Protein AF-0000000084727143 (afdb_homodimer)

Foldseek 3Di:
DCAQVVQVVQADPVKDWDWDDDPWKIKIKTFAAQWDPVQWDWADDPQKIKIKTAHDDDDDPVDDDPDDDDDGIDIGMTGHDPQWDRVPWDWDDDNRMIMIITTGHDVPPPPPPPPCPPD/DCALVVQVVPADPVKDWDWDDDPWKIKIKIFAAQWDPVQWDWADDPQKIKIKTAHDDPDDPVDDDPDDDDDGIDIGMTGHDPQWDRVPWDWDDDNRMIIIITTGHDVVPPPPPPPPVDD

Solvent-accessible surface area (backbone atoms only — not comparable to full-atom values): 13311 Å² total; per-residue (Å²): 126,92,41,53,63,59,24,55,71,63,39,58,89,86,53,43,36,33,34,28,34,42,96,56,30,37,37,40,37,36,56,41,45,34,33,45,82,88,37,46,47,77,47,65,57,96,57,28,38,38,38,42,36,33,41,59,86,81,73,62,86,74,48,40,77,76,40,85,58,57,75,57,64,48,75,44,55,36,50,52,44,88,54,45,31,65,88,62,55,44,74,48,73,51,33,4,27,37,37,38,38,33,34,44,53,72,72,75,69,59,71,74,71,72,75,72,76,74,131,127,92,42,52,61,59,25,54,69,63,40,57,89,87,52,42,38,31,33,27,36,44,96,54,30,37,38,39,38,36,55,40,45,34,33,45,82,88,37,47,48,77,48,66,56,95,55,26,39,38,37,43,37,32,40,60,87,81,74,62,86,74,47,41,77,75,39,84,58,58,76,57,64,48,75,43,58,36,50,52,46,88,53,46,30,64,89,62,55,43,76,49,72,53,33,5,27,36,37,38,39,32,33,43,53,70,71,77,68,59,70,76,71,72,74,74,70,83,124

Secondary structure (DSSP, 8-state):
---HHHHHTTS-TT--EEEEE-SSEEEEEEE-TTEEEEEEEEEEETTEEEEEEEEPP---TT-EEEEE-S-SEEEEEEEPPTTB-GGG-EEEEETTEEEEEEEBP-STT----------/---HHHHHTTS-TT--EEEEE-SSEEEEEEE-TTEEEEEEEEEEETTEEEEEEEEPP---TT-EEEEE-S-SEEEEEEEPPTTB-GGG-EEEEETTEEEEEEEBP-STT----------

Nearest PDB structures (foldseek):
  5zul-assembly1_C-2  TM=8.224E-01  e=6.110E-07  Mycobacterium marinum M
  5zul-assembly1_F-2  TM=8.126E-01  e=4.416E-07  Mycobacterium marinum M
  1shs-assembly1_A  TM=7.936E-01  e=1.618E-06  Methanocaldococcus jannaschii
  6l6m-assembly1_A  TM=7.857E-01  e=2.780E-06  Entamoeba histolytica
  7ck4-assembly1_A  TM=7.356E-01  e=2.618E-04  Synechococcus phage S-ShM2

Organism: NCBI:txid1227490

InterPro domains:
  IPR002068 Alpha crystallin/Hsp20 domain [PF00011] (20-108)
  IPR002068 Alpha crystallin/Hsp20 domain [PS01031] (6-119)
  IPR008978 HSP20-like chaperone [G3DSA:2.60.40.790] (9-111)
  IPR008978 HSP20-like chaperone [SSF49764] (16-109)
  IPR031107 Small heat shock protein [PTHR11527] (18-106)

pLDDT: mean 83.24, std 17.39, range [30.59, 97.56]

Structure (mmCIF, N/CA/C/O backbone):
data_AF-0000000084727143-model_v1
#
loop_
_entity.id
_entity.type
_entity.pdbx_description
1 polymer 'Heat shock protein Hsp20'
#
loop_
_atom_site.group_PDB
_atom_site.id
_atom_site.type_symbol
_atom_site.label_atom_id
_atom_site.label_alt_id
_atom_site.label_comp_id
_atom_site.label_asym_id
_atom_site.label_entity_id
_atom_site.label_seq_id
_atom_site.pdbx_PDB_ins_code
_atom_site.Cartn_x
_atom_site.Cartn_y
_atom_site.Cartn_z
_atom_site.occupancy
_atom_site.B_iso_or_equiv
_atom_site.auth_seq_id
_atom_site.auth_comp_id
_atom_site.auth_asym_id
_atom_site.auth_atom_id
_atom_site.pdbx_PDB_model_num
ATOM 1 N N . MET A 1 1 ? -6.637 -19.031 -25.859 1 36.38 1 MET A N 1
ATOM 2 C CA . MET A 1 1 ? -6.543 -19.469 -24.469 1 36.38 1 MET A CA 1
ATOM 3 C C . MET A 1 1 ? -6.781 -18.297 -23.531 1 36.38 1 MET A C 1
ATOM 5 O O . MET A 1 1 ? -6.133 -17.266 -23.641 1 36.38 1 MET A O 1
ATOM 9 N N . ALA A 1 2 ? -7.871 -18.016 -23.062 1 48.94 2 ALA A N 1
ATOM 10 C CA . ALA A 1 2 ? -8.492 -16.922 -22.312 1 48.94 2 ALA A CA 1
ATOM 11 C C . ALA A 1 2 ? -7.684 -16.594 -21.062 1 48.94 2 ALA A C 1
ATOM 13 O O . ALA A 1 2 ? -7.574 -17.422 -20.156 1 48.94 2 ALA A O 1
ATOM 14 N N . GLY A 1 3 ? -6.285 -16.125 -21.188 1 54.12 3 GLY A N 1
ATOM 15 C CA . GLY A 1 3 ? -5.031 -16.016 -20.469 1 54.12 3 GLY A CA 1
ATOM 16 C C . GLY A 1 3 ? -5.141 -15.195 -19.203 1 54.12 3 GLY A C 1
ATOM 17 O O . GLY A 1 3 ? -6.246 -14.852 -18.766 1 54.12 3 GLY A O 1
ATOM 18 N N . ILE A 1 4 ? -4.105 -15.32 -18.406 1 60.12 4 ILE A N 1
ATOM 19 C CA . ILE A 1 4 ? -3.912 -14.602 -17.156 1 60.12 4 ILE A CA 1
ATOM 20 C C . ILE A 1 4 ? -4.352 -13.148 -17.328 1 60.12 4 ILE A C 1
ATOM 22 O O . ILE A 1 4 ? -4.898 -12.555 -16.391 1 60.12 4 ILE A O 1
ATOM 26 N N . ARG A 1 5 ? -4.387 -12.766 -18.484 1 63.25 5 ARG A N 1
ATOM 27 C CA . ARG A 1 5 ? -4.777 -11.383 -18.766 1 63.25 5 ARG A CA 1
ATOM 28 C C . ARG A 1 5 ? -6.273 -11.188 -18.531 1 63.25 5 ARG A C 1
ATOM 30 O O . ARG A 1 5 ? -6.695 -10.133 -18.047 1 63.25 5 ARG A O 1
ATOM 37 N N . ASP A 1 6 ? -7.062 -12.195 -19.047 1 64.62 6 ASP A N 1
ATOM 38 C CA . ASP A 1 6 ? -8.508 -12.086 -18.859 1 64.62 6 ASP A CA 1
ATOM 39 C C . ASP A 1 6 ? -8.867 -12.016 -17.375 1 64.62 6 ASP A C 1
ATOM 41 O O . ASP A 1 6 ? -9.781 -11.289 -16.984 1 64.62 6 ASP A O 1
ATOM 45 N N . ALA A 1 7 ? -8.141 -12.797 -16.641 1 63.47 7 ALA A N 1
ATOM 46 C CA . ALA A 1 7 ? -8.336 -12.812 -15.195 1 63.47 7 ALA A CA 1
ATOM 47 C C . ALA A 1 7 ? -8.023 -11.445 -14.586 1 63.47 7 ALA A C 1
ATOM 49 O O . ALA A 1 7 ? -8.719 -10.992 -13.672 1 63.47 7 ALA A O 1
ATOM 50 N N . LEU A 1 8 ? -7.043 -10.789 -15.148 1 64.25 8 LEU A N 1
ATOM 51 C CA . LEU A 1 8 ? -6.609 -9.5 -14.617 1 64.25 8 LEU A CA 1
ATOM 52 C C . LEU A 1 8 ? -7.664 -8.422 -14.867 1 64.25 8 LEU A C 1
ATOM 54 O O . LEU A 1 8 ? -7.801 -7.492 -14.07 1 64.25 8 LEU A O 1
ATOM 58 N N . ARG A 1 9 ? -8.492 -8.695 -15.883 1 64.19 9 ARG A N 1
ATOM 59 C CA . ARG A 1 9 ? -9.547 -7.734 -16.203 1 64.19 9 ARG A CA 1
ATOM 60 C C . ARG A 1 9 ? -10.633 -7.742 -15.133 1 64.19 9 ARG A C 1
ATOM 62 O O . ARG A 1 9 ? -11.398 -6.785 -15.016 1 64.19 9 ARG A O 1
ATOM 69 N N . GLU A 1 10 ? -10.492 -8.844 -14.367 1 65.88 10 GLU A N 1
ATOM 70 C CA . GLU A 1 10 ? -11.531 -8.992 -13.352 1 65.88 10 GLU A CA 1
ATOM 71 C C . GLU A 1 10 ? -11.125 -8.32 -12.047 1 65.88 10 GLU A C 1
ATOM 73 O O . GLU A 1 10 ? -11.93 -8.195 -11.117 1 65.88 10 GLU A O 1
ATOM 78 N N . LEU A 1 11 ? -9.844 -7.836 -12.117 1 70.38 11 LEU A N 1
ATOM 79 C CA . LEU A 1 11 ? -9.398 -7.199 -10.883 1 70.38 11 LEU A CA 1
ATOM 80 C C . LEU A 1 11 ? -10.047 -5.828 -10.711 1 70.38 11 LEU A C 1
ATOM 82 O O . LEU A 1 11 ? -10.32 -5.141 -11.703 1 70.38 11 LEU A O 1
ATOM 86 N N . PRO A 1 12 ? -10.336 -5.602 -9.453 1 68.94 12 PRO A N 1
ATOM 87 C CA . PRO A 1 12 ? -10.875 -4.258 -9.227 1 68.94 12 PRO A CA 1
ATOM 88 C C . PRO A 1 12 ? -9.969 -3.158 -9.781 1 68.94 12 PRO A C 1
ATOM 90 O O . PRO A 1 12 ? -8.742 -3.275 -9.727 1 68.94 12 PRO A O 1
ATOM 93 N N . SER A 1 13 ? -10.586 -2.16 -10.289 1 71.06 13 SER A N 1
ATOM 94 C CA . SER A 1 13 ? -9.867 -1.084 -10.961 1 71.06 13 SER A CA 1
ATOM 95 C C . SER A 1 13 ? -9.031 -0.271 -9.977 1 71.06 13 SER A C 1
ATOM 97 O O . SER A 1 13 ? -8.141 0.471 -10.383 1 71.06 13 SER A O 1
ATOM 99 N N . ASP A 1 14 ? -9.281 -0.505 -8.773 1 78.38 14 ASP A N 1
ATOM 100 C CA . ASP A 1 14 ? -8.594 0.34 -7.801 1 78.38 14 ASP A CA 1
ATOM 101 C C . ASP A 1 14 ? -7.461 -0.421 -7.113 1 78.38 14 ASP A C 1
ATOM 103 O O . ASP A 1 14 ? -6.922 0.036 -6.105 1 78.38 14 ASP A O 1
ATOM 107 N N . VAL A 1 15 ? -7.219 -1.627 -7.645 1 84.75 15 VAL A N 1
ATOM 108 C CA . VAL A 1 15 ? -6.082 -2.389 -7.141 1 84.75 15 VAL A CA 1
ATOM 109 C C . VAL A 1 15 ? -4.988 -2.453 -8.211 1 84.75 15 VAL A C 1
ATOM 111 O O . VAL A 1 15 ? -5.223 -2.947 -9.312 1 84.75 15 VAL A O 1
ATOM 114 N N . PHE A 1 16 ? -3.895 -1.915 -7.816 1 90 16 PHE A N 1
ATOM 115 C CA . PHE A 1 16 ? -2.783 -1.922 -8.758 1 90 16 PHE A CA 1
ATOM 116 C C . PHE A 1 16 ? -2.025 -3.242 -8.695 1 90 16 PHE A C 1
ATOM 118 O O . PHE A 1 16 ? -1.813 -3.789 -7.609 1 90 16 PHE A O 1
ATOM 125 N N . TYR A 1 17 ? -1.668 -3.707 -9.898 1 91.62 17 TYR A N 1
ATOM 126 C CA . TYR A 1 17 ? -0.957 -4.98 -9.922 1 91.62 17 TYR A CA 1
ATOM 127 C C . TYR A 1 17 ? -0.014 -5.059 -11.117 1 91.62 17 TYR A C 1
ATOM 129 O O . TYR A 1 17 ? -0.173 -4.32 -12.086 1 91.62 17 TYR A O 1
ATOM 137 N N . ASP A 1 18 ? 1.014 -5.871 -10.953 1 91.81 18 ASP A N 1
ATOM 138 C CA . ASP A 1 18 ? 1.867 -6.336 -12.039 1 91.81 18 ASP A CA 1
ATOM 139 C C . ASP A 1 18 ? 1.787 -7.852 -12.188 1 91.81 18 ASP A C 1
ATOM 141 O O . ASP A 1 18 ? 1.601 -8.57 -11.203 1 91.81 18 ASP A O 1
ATOM 145 N N . LEU A 1 19 ? 1.837 -8.273 -13.398 1 91.81 19 LEU A N 1
ATOM 146 C CA . LEU A 1 19 ? 2.035 -9.688 -13.703 1 91.81 19 LEU A CA 1
ATOM 147 C C . LEU A 1 19 ? 3.324 -9.906 -14.484 1 91.81 19 LEU A C 1
ATOM 149 O O . LEU A 1 19 ? 3.547 -9.258 -15.508 1 91.81 19 LEU A O 1
ATOM 153 N N . LEU A 1 20 ? 4.156 -10.719 -13.914 1 93.12 20 LEU A N 1
ATOM 154 C CA . LEU A 1 20 ? 5.387 -11.117 -14.594 1 93.12 20 LEU A CA 1
ATOM 155 C C . LEU A 1 20 ? 5.43 -12.625 -14.805 1 93.12 20 LEU A C 1
ATOM 157 O O . LEU A 1 20 ? 4.645 -13.367 -14.211 1 93.12 20 LEU A O 1
ATOM 161 N N . ALA A 1 21 ? 6.355 -13.008 -15.695 1 92.31 21 ALA A N 1
ATOM 162 C CA . ALA A 1 21 ? 6.512 -14.438 -15.93 1 92.31 21 ALA A CA 1
ATOM 163 C C . ALA A 1 21 ? 7.926 -14.766 -16.406 1 92.31 21 ALA A C 1
ATOM 165 O O . ALA A 1 21 ? 8.586 -13.93 -17.031 1 92.31 21 ALA A O 1
ATOM 166 N N . ASP A 1 22 ? 8.375 -15.875 -15.961 1 92.38 22 ASP A N 1
ATOM 167 C CA . ASP A 1 22 ? 9.531 -16.5 -16.609 1 92.38 22 ASP A CA 1
ATOM 168 C C . ASP A 1 22 ? 9.188 -17.922 -17.078 1 92.38 22 ASP A C 1
ATOM 170 O O . ASP A 1 22 ? 8.016 -18.25 -17.25 1 92.38 22 ASP A O 1
ATOM 174 N N . GLU A 1 23 ? 10.125 -18.703 -17.375 1 91.31 23 GLU A N 1
ATOM 175 C CA . GLU A 1 23 ? 9.867 -20.031 -17.938 1 91.31 23 GLU A CA 1
ATOM 176 C C . GLU A 1 23 ? 9.234 -20.953 -16.891 1 91.31 23 GLU A C 1
ATOM 178 O O . GLU A 1 23 ? 8.461 -21.844 -17.25 1 91.31 23 GLU A O 1
ATOM 183 N N . ASP A 1 24 ? 9.414 -20.625 -15.641 1 93.88 24 ASP A N 1
ATOM 184 C CA . ASP A 1 24 ? 9.102 -21.609 -14.617 1 93.88 24 ASP A CA 1
ATOM 185 C C . ASP A 1 24 ? 7.918 -21.156 -13.766 1 93.88 24 ASP A C 1
ATOM 187 O O . ASP A 1 24 ? 7.309 -21.969 -13.07 1 93.88 24 ASP A O 1
ATOM 191 N N . ALA A 1 25 ? 7.672 -19.828 -13.836 1 94.56 25 ALA A N 1
ATOM 192 C CA . ALA A 1 25 ? 6.668 -19.375 -12.875 1 94.56 25 ALA A CA 1
ATOM 193 C C . ALA A 1 25 ? 6.055 -18.047 -13.32 1 94.56 25 ALA A C 1
ATOM 195 O O . ALA A 1 25 ? 6.613 -17.344 -14.172 1 94.56 25 ALA A O 1
ATOM 196 N N . TYR A 1 26 ? 4.848 -17.766 -12.828 1 92.75 26 TYR A N 1
ATOM 197 C CA . TYR A 1 26 ? 4.262 -16.438 -12.828 1 92.75 26 TYR A CA 1
ATOM 198 C C . TYR A 1 26 ? 4.535 -15.711 -11.508 1 92.75 26 TYR A C 1
ATOM 200 O O . TYR A 1 26 ? 4.664 -16.359 -10.461 1 92.75 26 TYR A O 1
ATOM 208 N N . LEU A 1 27 ? 4.633 -14.477 -11.578 1 94.69 27 LEU A N 1
ATOM 209 C CA . LEU A 1 27 ? 4.742 -13.617 -10.406 1 94.69 27 LEU A CA 1
ATOM 210 C C . LEU A 1 27 ? 3.693 -12.508 -10.445 1 94.69 27 LEU A C 1
ATOM 212 O O . LEU A 1 27 ? 3.758 -11.617 -11.289 1 94.69 27 LEU A O 1
ATOM 216 N N . LEU A 1 28 ? 2.736 -12.68 -9.609 1 93.31 28 LEU A N 1
ATOM 217 C CA . LEU A 1 28 ? 1.731 -11.633 -9.422 1 93.31 28 LEU A CA 1
ATOM 218 C C . LEU A 1 28 ? 2.111 -10.711 -8.273 1 93.31 28 LEU A C 1
ATOM 220 O O . LEU A 1 28 ? 2.367 -11.172 -7.16 1 93.31 28 LEU A O 1
ATOM 224 N N . VAL A 1 29 ? 2.248 -9.453 -8.547 1 94.5 29 VAL A N 1
ATOM 225 C CA . VAL A 1 29 ? 2.582 -8.445 -7.555 1 94.5 29 VAL A CA 1
ATOM 226 C C . VAL A 1 29 ? 1.399 -7.496 -7.363 1 94.5 29 VAL A C 1
ATOM 228 O O . VAL A 1 29 ? 0.936 -6.871 -8.32 1 94.5 29 VAL A O 1
ATOM 231 N N . VAL A 1 30 ? 0.873 -7.383 -6.176 1 94.19 30 VAL A N 1
ATOM 232 C CA . VAL A 1 30 ? -0.347 -6.625 -5.918 1 94.19 30 VAL A CA 1
ATOM 233 C C . VAL A 1 30 ? -0.096 -5.605 -4.809 1 94.19 30 VAL A C 1
ATOM 235 O O . VAL A 1 30 ? 0.502 -5.93 -3.781 1 94.19 30 VAL A O 1
ATOM 238 N N . ASP A 1 31 ? -0.551 -4.441 -4.992 1 94.62 31 ASP A N 1
ATOM 239 C CA . ASP A 1 31 ? -0.472 -3.408 -3.967 1 94.62 31 ASP A CA 1
ATOM 240 C C . ASP A 1 31 ? -1.588 -3.568 -2.938 1 94.62 31 ASP A C 1
ATOM 242 O O . ASP A 1 31 ? -2.77 -3.473 -3.275 1 94.62 31 ASP A O 1
ATOM 246 N N . LEU A 1 32 ? -1.2 -3.834 -1.685 1 95.44 32 LEU A N 1
ATOM 247 C CA . LEU A 1 32 ? -2.125 -3.947 -0.562 1 95.44 32 LEU A CA 1
ATOM 248 C C . LEU A 1 32 ? -1.609 -3.174 0.647 1 95.44 32 LEU A C 1
ATOM 250 O O . LEU A 1 32 ? -1.312 -3.768 1.687 1 95.44 32 LEU A O 1
ATOM 254 N N . PRO A 1 33 ? -1.586 -1.865 0.599 1 95.62 33 PRO A N 1
ATOM 255 C CA . PRO A 1 33 ? -1.043 -1.061 1.696 1 95.62 33 PRO A CA 1
ATOM 256 C C . PRO A 1 33 ? -1.759 -1.311 3.021 1 95.62 33 PRO A C 1
ATOM 258 O O . PRO A 1 33 ? -2.99 -1.383 3.059 1 95.62 33 PRO A O 1
ATOM 261 N N . GLY A 1 34 ? -0.936 -1.357 4.105 1 95.75 34 GLY A N 1
ATOM 262 C CA . GLY A 1 34 ? -1.475 -1.5 5.445 1 95.75 34 GLY A CA 1
ATOM 263 C C . GLY A 1 34 ? -1.791 -2.938 5.812 1 95.75 34 GLY A C 1
ATOM 264 O O . GLY A 1 34 ? -2.211 -3.219 6.938 1 95.75 34 GLY A O 1
ATOM 265 N N . VAL A 1 35 ? -1.633 -3.828 4.844 1 96.25 35 VAL A N 1
ATOM 266 C CA . VAL A 1 35 ? -1.944 -5.234 5.07 1 96.25 35 VAL A CA 1
ATOM 267 C C . VAL A 1 35 ? -0.708 -5.961 5.602 1 96.25 35 VAL A C 1
ATOM 269 O O . VAL A 1 35 ? 0.415 -5.668 5.184 1 96.25 35 VAL A O 1
ATOM 272 N N . SER A 1 36 ? -0.933 -6.805 6.523 1 93.56 36 SER A N 1
ATOM 273 C CA . SER A 1 36 ? 0.12 -7.652 7.074 1 93.56 36 SER A CA 1
ATOM 274 C C . SER A 1 36 ? -0.157 -9.125 6.805 1 93.56 36 SER A C 1
ATOM 276 O O . SER A 1 36 ? -1.21 -9.477 6.27 1 93.56 36 SER A O 1
ATOM 278 N N . ALA A 1 37 ? 0.885 -9.953 7.207 1 94.25 37 ALA A N 1
ATOM 279 C CA . ALA A 1 37 ? 0.712 -11.398 7.043 1 94.25 37 ALA A CA 1
ATOM 280 C C . ALA A 1 37 ? -0.457 -11.906 7.883 1 94.25 37 ALA A C 1
ATOM 282 O O . ALA A 1 37 ? -1.098 -12.898 7.523 1 94.25 37 ALA A O 1
ATOM 283 N N . THR A 1 38 ? -0.828 -11.195 8.961 1 94.38 38 THR A N 1
ATOM 284 C CA . THR A 1 38 ? -1.871 -11.656 9.867 1 94.38 38 THR A CA 1
ATOM 285 C C . THR A 1 38 ? -3.25 -11.25 9.359 1 94.38 38 THR A C 1
ATOM 287 O O . THR A 1 38 ? -4.266 -11.789 9.805 1 94.38 38 THR A O 1
ATOM 290 N N . THR A 1 39 ? -3.283 -10.289 8.477 1 96.19 39 THR A N 1
ATOM 291 C CA . THR A 1 39 ? -4.574 -9.812 7.992 1 96.19 39 THR A CA 1
ATOM 292 C C . THR A 1 39 ? -4.773 -10.18 6.523 1 96.19 39 THR A C 1
ATOM 294 O O . THR A 1 39 ? -5.617 -9.594 5.84 1 96.19 39 THR A O 1
ATOM 297 N N . LEU A 1 40 ? -3.891 -11.078 6.039 1 97.56 40 LEU A N 1
ATOM 298 C CA . LEU A 1 40 ? -3.932 -11.523 4.652 1 97.56 40 LEU A CA 1
ATOM 299 C C . LEU A 1 40 ? -4.281 -13.008 4.566 1 97.56 40 LEU A C 1
ATOM 301 O O . LEU A 1 40 ? -3.709 -13.82 5.293 1 97.56 40 LEU A O 1
ATOM 305 N N . ASP A 1 41 ? -5.246 -13.312 3.732 1 97.5 41 ASP A N 1
ATOM 306 C CA . ASP A 1 41 ? -5.594 -14.695 3.41 1 97.5 41 ASP A CA 1
ATOM 307 C C . ASP A 1 41 ? -5.523 -14.945 1.905 1 97.5 41 ASP A C 1
ATOM 309 O O . ASP A 1 41 ? -6.148 -14.219 1.123 1 97.5 41 ASP A O 1
ATOM 313 N N . VAL A 1 42 ? -4.691 -15.891 1.52 1 96.88 42 VAL A N 1
ATOM 314 C CA . VAL A 1 42 ? -4.562 -16.281 0.12 1 96.88 42 VAL A CA 1
ATOM 315 C C . VAL A 1 42 ? -4.828 -17.781 -0.025 1 96.88 42 VAL A C 1
ATOM 317 O O . VAL A 1 42 ? -4.168 -18.594 0.623 1 96.88 42 VAL A O 1
ATOM 320 N N . THR A 1 43 ? -5.75 -18.094 -0.886 1 96.62 43 THR A N 1
ATOM 321 C CA . THR A 1 43 ? -6.086 -19.484 -1.118 1 96.62 43 THR A CA 1
ATOM 322 C C . THR A 1 43 ? -6.23 -19.766 -2.611 1 96.62 43 THR A C 1
ATOM 324 O O . THR A 1 43 ? -6.496 -18.859 -3.396 1 96.62 43 THR A O 1
ATOM 327 N N . VAL A 1 44 ? -5.984 -20.969 -2.936 1 95.56 44 VAL A N 1
ATOM 328 C CA . VAL A 1 44 ? -6.234 -21.422 -4.297 1 95.56 44 VAL A CA 1
ATOM 329 C C . VAL A 1 44 ? -7.289 -22.531 -4.285 1 95.56 44 VAL A C 1
ATOM 331 O O . VAL A 1 44 ? -7.164 -23.516 -3.545 1 95.56 44 VAL A O 1
ATOM 334 N N . ASP A 1 45 ? -8.312 -22.297 -5.055 1 93.25 45 ASP A N 1
ATOM 335 C CA . ASP A 1 45 ? -9.383 -23.281 -5.195 1 93.25 45 ASP A CA 1
ATOM 336 C C . ASP A 1 45 ? -9.797 -23.438 -6.656 1 93.25 45 ASP A C 1
ATOM 338 O O . ASP A 1 45 ? -10.219 -22.469 -7.289 1 93.25 45 ASP A O 1
ATOM 342 N N . SER A 1 46 ? -9.742 -24.688 -7.172 1 91 46 SER A N 1
ATOM 343 C CA . SER A 1 46 ? -10.203 -25.016 -8.516 1 91 46 SER A CA 1
ATOM 344 C C . SER A 1 46 ? -9.617 -24.047 -9.547 1 91 46 SER A C 1
ATOM 346 O O . SER A 1 46 ? -10.352 -23.484 -10.359 1 91 46 SER A O 1
ATOM 348 N N . GLY A 1 47 ? -8.344 -23.812 -9.445 1 88.69 47 GLY A N 1
ATOM 349 C CA . GLY A 1 47 ? -7.645 -23 -10.438 1 88.69 47 GLY A CA 1
ATOM 350 C C . GLY A 1 47 ? -7.871 -21.516 -10.266 1 88.69 47 GLY A C 1
ATOM 351 O O . GLY A 1 47 ? -7.633 -20.734 -11.188 1 88.69 47 GLY A O 1
ATOM 352 N N . THR A 1 48 ? -8.422 -21.203 -9.148 1 92.06 48 THR A N 1
ATOM 353 C CA . THR A 1 48 ? -8.695 -19.797 -8.898 1 92.06 48 THR A CA 1
ATOM 354 C C . THR A 1 48 ? -7.973 -19.328 -7.637 1 92.06 48 THR A C 1
ATOM 356 O O . THR A 1 48 ? -8.047 -19.984 -6.594 1 92.06 48 THR A O 1
ATOM 359 N N . LEU A 1 49 ? -7.246 -18.266 -7.742 1 93.62 49 LEU A N 1
ATOM 360 C CA . LEU A 1 49 ? -6.578 -17.625 -6.613 1 93.62 49 LEU A CA 1
ATOM 361 C C . LEU A 1 49 ? -7.504 -16.625 -5.93 1 93.62 49 LEU A C 1
ATOM 363 O O . LEU A 1 49 ? -8.094 -15.766 -6.594 1 93.62 49 LEU A O 1
ATOM 367 N N . HIS A 1 50 ? -7.695 -16.828 -4.668 1 94.06 50 HIS A N 1
ATOM 368 C CA . HIS A 1 50 ? -8.492 -15.906 -3.863 1 94.06 50 HIS A CA 1
ATOM 369 C C . HIS A 1 50 ? -7.621 -15.141 -2.873 1 94.06 50 HIS A C 1
ATOM 371 O O . HIS A 1 50 ? -6.859 -15.742 -2.113 1 94.06 50 HIS A O 1
ATOM 377 N N . ILE A 1 51 ? -7.758 -13.852 -2.914 1 95.31 51 ILE A N 1
ATOM 378 C CA . ILE A 1 51 ? -7.02 -12.984 -1.996 1 95.31 51 ILE A CA 1
ATOM 379 C C . ILE A 1 51 ? -8 -12.156 -1.167 1 95.31 51 ILE A C 1
ATOM 381 O O . ILE A 1 51 ? -8.883 -11.5 -1.717 1 95.31 51 ILE A O 1
ATOM 385 N N . ASP A 1 52 ? -7.918 -12.273 0.066 1 96.12 52 ASP A N 1
ATOM 386 C CA . ASP A 1 52 ? -8.688 -11.492 1.033 1 96.12 52 ASP A CA 1
ATOM 387 C C . ASP A 1 52 ? -7.758 -10.75 1.993 1 96.12 52 ASP A C 1
ATOM 389 O O . ASP A 1 52 ? -7.02 -11.367 2.758 1 96.12 52 ASP A O 1
ATOM 393 N N . ALA A 1 53 ? -7.738 -9.406 1.942 1 96.25 53 ALA A N 1
ATOM 394 C CA . ALA A 1 53 ? -6.789 -8.602 2.701 1 96.25 53 ALA A CA 1
ATOM 395 C C . ALA A 1 53 ? -7.5 -7.484 3.461 1 96.25 53 ALA A C 1
ATOM 397 O O . ALA A 1 53 ? -8.367 -6.805 2.908 1 96.25 53 ALA A O 1
ATOM 398 N N . THR A 1 54 ? -7.152 -7.352 4.715 1 95.62 54 THR A N 1
ATOM 399 C CA . THR A 1 54 ? -7.68 -6.266 5.535 1 95.62 54 THR A CA 1
ATOM 400 C C . THR A 1 54 ? -6.551 -5.371 6.039 1 95.62 54 THR A C 1
ATOM 402 O O . THR A 1 54 ? -5.566 -5.859 6.598 1 95.62 54 THR A O 1
ATOM 405 N N . ARG A 1 55 ? -6.758 -4.066 5.777 1 93.56 55 ARG A N 1
ATOM 406 C CA . ARG A 1 55 ? -5.746 -3.146 6.281 1 93.56 55 ARG A CA 1
ATOM 407 C C . ARG A 1 55 ? -5.82 -3.029 7.801 1 93.56 55 ARG A C 1
ATOM 409 O O . ARG A 1 55 ? -6.906 -3.072 8.375 1 93.56 55 ARG A O 1
ATOM 416 N N . GLU A 1 56 ? -4.703 -2.848 8.383 1 88.81 56 GLU A N 1
ATOM 417 C CA . GLU A 1 56 ? -4.676 -2.555 9.812 1 88.81 56 GLU A CA 1
ATOM 418 C C . GLU A 1 56 ? -4.922 -1.073 10.078 1 88.81 56 GLU A C 1
ATOM 420 O O . GLU A 1 56 ? -4.402 -0.215 9.359 1 88.81 56 GLU A O 1
ATOM 425 N N . LEU A 1 57 ? -5.816 -0.797 11 1 77.06 57 LEU A N 1
ATOM 426 C CA . LEU A 1 57 ? -6.094 0.588 11.359 1 77.06 57 LEU A CA 1
ATOM 427 C C . LEU A 1 57 ? -4.961 1.173 12.195 1 77.06 57 LEU A C 1
ATOM 429 O O . LEU A 1 57 ? -4.496 0.539 13.141 1 77.06 57 LEU A O 1
ATOM 433 N N . THR A 1 58 ? -4.461 2.346 11.68 1 69.88 58 THR A N 1
ATOM 434 C CA . THR A 1 58 ? -3.266 2.842 12.359 1 69.88 58 THR A CA 1
ATOM 435 C C . THR A 1 58 ? -3.562 4.145 13.094 1 69.88 58 THR A C 1
ATOM 437 O O . THR A 1 58 ? -2.713 4.66 13.82 1 69.88 58 THR A O 1
ATOM 440 N N . HIS A 1 59 ? -4.809 4.566 13.086 1 74.88 59 HIS A N 1
ATOM 441 C CA . HIS A 1 59 ? -4.867 5.891 13.695 1 74.88 59 HIS A CA 1
ATOM 442 C C . HIS A 1 59 ? -5.281 5.805 15.156 1 74.88 59 HIS A C 1
ATOM 444 O O . HIS A 1 59 ? -6.031 4.906 15.547 1 74.88 59 HIS A O 1
ATOM 450 N N . PRO A 1 60 ? -4.688 6.723 15.953 1 78.69 60 PRO A N 1
ATOM 451 C CA . PRO A 1 60 ? -5.086 6.777 17.359 1 78.69 60 PRO A CA 1
ATOM 452 C C . PRO A 1 60 ? -6.559 7.125 17.547 1 78.69 60 PRO A C 1
ATOM 454 O O . PRO A 1 60 ? -7.168 7.746 16.672 1 78.69 60 PRO A O 1
ATOM 457 N N . ASP A 1 61 ? -7.125 6.797 18.688 1 80.12 61 ASP A N 1
ATOM 458 C CA . ASP A 1 61 ? -8.547 6.922 19 1 80.12 61 ASP A CA 1
ATOM 459 C C . ASP A 1 61 ? -8.969 8.391 19.047 1 80.12 61 ASP A C 1
ATOM 461 O O . ASP A 1 61 ? -10.133 8.711 18.781 1 80.12 61 ASP A O 1
ATOM 465 N N . ASP A 1 62 ? -8.086 9.211 19.281 1 87.31 62 ASP A N 1
ATOM 466 C CA . ASP A 1 62 ? -8.453 10.602 19.5 1 87.31 62 ASP A CA 1
ATOM 467 C C . ASP A 1 62 ? -8.57 11.359 18.188 1 87.31 62 ASP A C 1
ATOM 469 O O . ASP A 1 62 ? -8.938 12.531 18.172 1 87.31 62 ASP A O 1
ATOM 473 N N . PHE A 1 63 ? -8.273 10.68 17.156 1 90.62 63 PHE A N 1
ATOM 474 C CA . PHE A 1 63 ? -8.391 11.32 15.844 1 90.62 63 PHE A CA 1
ATOM 475 C C . PHE A 1 63 ? -9.742 10.992 15.211 1 90.62 63 PHE A C 1
ATOM 477 O O . PHE A 1 63 ? -10.234 9.867 15.336 1 90.62 63 PHE A O 1
ATOM 484 N N . GLU A 1 64 ? -10.336 12.016 14.539 1 90.38 64 GLU A N 1
ATOM 485 C CA . GLU A 1 64 ? -11.555 11.828 13.758 1 90.38 64 GLU A CA 1
ATOM 486 C C . GLU A 1 64 ? -11.289 11.984 12.266 1 90.38 64 GLU A C 1
ATOM 488 O O . GLU A 1 64 ? -10.508 12.844 11.852 1 90.38 64 GLU A O 1
ATOM 493 N N . TYR A 1 65 ? -12.016 11.242 11.469 1 89.62 65 TYR A N 1
ATOM 494 C CA . TYR A 1 65 ? -11.875 11.336 10.016 1 89.62 65 TYR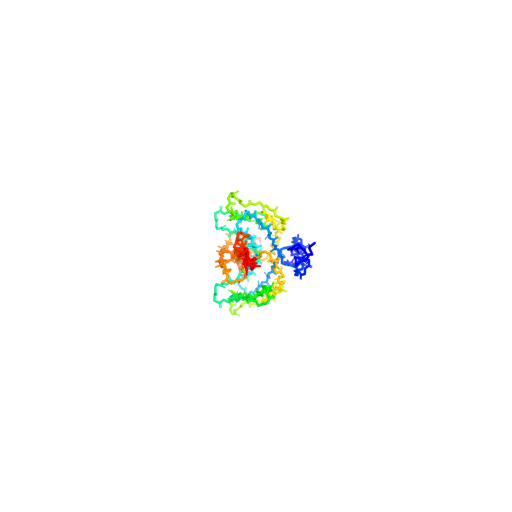 A CA 1
ATOM 495 C C . TYR A 1 65 ? -12.43 12.656 9.5 1 89.62 65 TYR A C 1
ATOM 497 O O . TYR A 1 65 ? -13.562 13.023 9.812 1 89.62 65 TYR A O 1
ATOM 505 N N . VAL A 1 66 ? -11.57 13.281 8.836 1 86.5 66 VAL A N 1
ATOM 506 C CA . VAL A 1 66 ? -12.016 14.422 8.039 1 86.5 66 VAL A CA 1
ATOM 507 C C . VAL A 1 66 ? -12.383 13.961 6.633 1 86.5 66 VAL A C 1
ATOM 509 O O . VAL A 1 66 ? -13.414 14.359 6.09 1 86.5 66 VAL A O 1
ATOM 512 N N . GLU A 1 67 ? -11.555 13.094 6.098 1 85.69 67 GLU A N 1
ATOM 513 C CA . GLU A 1 67 ? -11.742 12.406 4.82 1 85.69 67 GLU A CA 1
ATOM 514 C C . GLU A 1 67 ? -11.297 10.945 4.906 1 85.69 67 GLU A C 1
ATOM 516 O O . GLU A 1 67 ? -10.211 10.656 5.414 1 85.69 67 GLU A O 1
ATOM 521 N N . GLU A 1 68 ? -12.18 10.078 4.527 1 86.31 68 GLU A N 1
ATOM 522 C CA . GLU A 1 68 ? -11.898 8.641 4.5 1 86.31 68 GLU A CA 1
ATOM 523 C C . GLU A 1 68 ? -12.023 8.078 3.088 1 86.31 68 GLU A C 1
ATOM 525 O O . GLU A 1 68 ? -13.133 7.918 2.574 1 86.31 68 GLU A O 1
ATOM 530 N N . ASN A 1 69 ? -10.82 7.836 2.535 1 88.31 69 ASN A N 1
ATOM 531 C CA . ASN A 1 69 ? -10.828 7.391 1.145 1 88.31 69 ASN A CA 1
ATOM 532 C C . ASN A 1 69 ? -10.117 6.055 0.976 1 88.31 69 ASN A C 1
ATOM 534 O O . ASN A 1 69 ? -10.227 5.414 -0.072 1 88.31 69 ASN A O 1
ATOM 538 N N . ARG A 1 70 ? -9.523 5.551 1.943 1 89.94 70 ARG A N 1
ATOM 539 C CA . ARG A 1 70 ? -8.797 4.289 1.841 1 89.94 70 ARG A CA 1
ATOM 540 C C . ARG A 1 70 ? -9.711 3.104 2.123 1 89.94 70 ARG A C 1
ATOM 542 O O . ARG A 1 70 ? -10.398 3.072 3.148 1 89.94 70 ARG A O 1
ATOM 549 N N . PRO A 1 71 ? -9.586 2.188 1.235 1 87.94 71 PRO A N 1
ATOM 550 C CA . PRO A 1 7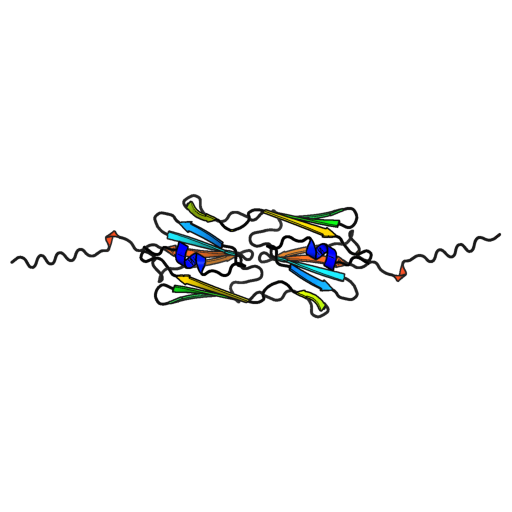1 ? -10.414 1.008 1.495 1 87.94 71 PRO A CA 1
ATOM 551 C C . PRO A 1 71 ? -9.906 0.178 2.674 1 87.94 71 PRO A C 1
ATOM 553 O O . PRO A 1 71 ? -8.695 0.029 2.854 1 87.94 71 PRO A O 1
ATOM 556 N N . ASP A 1 72 ? -10.844 -0.388 3.387 1 89.88 72 ASP A N 1
ATOM 557 C CA . ASP A 1 72 ? -10.508 -1.183 4.566 1 89.88 72 ASP A CA 1
ATOM 558 C C . ASP A 1 72 ? -10.164 -2.619 4.18 1 89.88 72 ASP A C 1
ATOM 560 O O . ASP A 1 72 ? -9.414 -3.293 4.887 1 89.88 72 ASP A O 1
ATOM 564 N N . ARG A 1 73 ? -10.812 -3.008 3.127 1 92.06 73 ARG A N 1
ATOM 565 C CA . ARG A 1 73 ? -10.695 -4.406 2.729 1 92.06 73 ARG A CA 1
ATOM 566 C C . ARG A 1 73 ? -10.641 -4.543 1.211 1 92.06 73 ARG A C 1
ATOM 568 O O . ARG A 1 73 ? -11.266 -3.76 0.49 1 92.06 73 ARG A O 1
ATOM 575 N N . ARG A 1 74 ? -9.773 -5.457 0.817 1 91.94 74 ARG A N 1
ATOM 576 C CA . ARG A 1 74 ? -9.664 -5.801 -0.597 1 91.94 74 ARG A CA 1
ATOM 577 C C . ARG A 1 74 ? -9.883 -7.297 -0.814 1 91.94 74 ARG A C 1
ATOM 579 O O . ARG A 1 74 ? -9.32 -8.125 -0.091 1 91.94 74 ARG A O 1
ATOM 586 N N . GLU A 1 75 ? -10.727 -7.598 -1.736 1 90.75 75 GLU A N 1
ATOM 587 C CA . GLU A 1 75 ? -10.945 -8.969 -2.195 1 90.75 75 GLU A CA 1
ATOM 588 C C . GLU A 1 75 ? -10.727 -9.086 -3.701 1 90.75 75 GLU A C 1
ATOM 590 O O . GLU A 1 75 ? -11.297 -8.312 -4.477 1 90.75 75 GLU A O 1
ATOM 595 N N . LEU A 1 76 ? -9.859 -10.016 -3.973 1 88.88 76 LEU A N 1
ATOM 596 C CA . LEU A 1 76 ? -9.539 -10.219 -5.383 1 88.88 76 LEU A CA 1
ATOM 597 C C . LEU A 1 76 ? -9.57 -11.703 -5.734 1 88.88 76 LEU A C 1
ATOM 599 O O . LEU A 1 76 ? -9.227 -12.547 -4.906 1 88.88 76 LEU A O 1
ATOM 603 N N . THR A 1 77 ? -10.031 -11.914 -6.891 1 89.69 77 THR A N 1
ATOM 604 C CA . THR A 1 77 ? -10 -13.258 -7.449 1 89.69 77 THR A CA 1
ATOM 605 C C . THR A 1 77 ? -9.312 -13.266 -8.812 1 89.69 77 THR A C 1
ATOM 607 O O . THR A 1 77 ? -9.547 -12.375 -9.633 1 89.69 77 THR A O 1
ATOM 610 N N . VAL A 1 78 ? -8.453 -14.203 -8.961 1 87.75 78 VAL A N 1
ATOM 611 C CA . VAL A 1 78 ? -7.699 -14.312 -10.203 1 87.75 78 VAL A CA 1
ATOM 612 C C . VAL A 1 78 ? -7.773 -15.75 -10.727 1 87.75 78 VAL A C 1
ATOM 614 O O . VAL A 1 78 ? -7.426 -16.688 -10.008 1 87.75 78 VAL A O 1
ATOM 617 N N . SER A 1 79 ? -8.195 -15.883 -11.938 1 89.06 79 SER A N 1
ATOM 618 C CA . SER A 1 79 ? -8.156 -17.188 -12.57 1 89.06 79 SER A CA 1
ATOM 619 C C . SER A 1 79 ? -6.746 -17.531 -13.039 1 89.06 79 SER A C 1
ATOM 621 O O . SER A 1 79 ? -6.109 -16.75 -13.742 1 89.06 79 SER A O 1
ATOM 623 N N . LEU A 1 80 ? -6.32 -18.719 -12.602 1 90.06 80 LEU A N 1
ATOM 624 C CA . LEU A 1 80 ? -4.977 -19.141 -12.977 1 90.06 80 LEU A CA 1
ATOM 625 C C . LEU A 1 80 ? -4.969 -19.766 -14.359 1 90.06 80 LEU A C 1
ATOM 627 O O . LEU A 1 80 ? -5.93 -20.438 -14.742 1 90.06 80 LEU A O 1
ATOM 631 N N . PRO A 1 81 ? -3.885 -19.516 -15.023 1 86.06 81 PRO A N 1
ATOM 632 C CA . PRO A 1 81 ? -3.766 -20.203 -16.312 1 86.06 81 PRO A CA 1
ATOM 633 C C . PRO A 1 81 ? -3.721 -21.734 -16.172 1 86.06 81 PRO A C 1
ATOM 635 O O . PRO A 1 81 ? -3.461 -22.234 -15.078 1 86.06 81 PRO A O 1
ATOM 638 N N . GLU A 1 82 ? -3.918 -22.344 -17.328 1 86.56 82 GLU A N 1
ATOM 639 C CA . GLU A 1 82 ? -3.996 -23.797 -17.328 1 86.56 82 GLU A CA 1
ATOM 640 C C . GLU A 1 82 ? -2.666 -24.422 -16.906 1 86.56 82 GLU A C 1
ATOM 642 O O . GLU A 1 82 ? -2.639 -25.484 -16.281 1 86.56 82 GLU A O 1
ATOM 647 N N . ASP A 1 83 ? -1.609 -23.797 -17.219 1 90.06 83 ASP A N 1
ATOM 648 C CA . ASP A 1 83 ? -0.295 -24.375 -16.953 1 90.06 83 ASP A CA 1
ATOM 649 C C . ASP A 1 83 ? 0.219 -23.984 -15.578 1 90.06 83 ASP A C 1
ATOM 651 O O . ASP A 1 83 ? 1.366 -24.281 -15.234 1 90.06 83 ASP A O 1
ATOM 655 N N . ALA A 1 84 ? -0.586 -23.375 -14.781 1 93.06 84 ALA A N 1
ATOM 656 C CA . ALA A 1 84 ? -0.189 -22.984 -13.438 1 93.06 84 ALA A CA 1
ATOM 657 C C . ALA A 1 84 ? -0.344 -24.141 -12.453 1 93.06 84 ALA A C 1
ATOM 659 O O . ALA A 1 84 ? -1.322 -24.891 -12.516 1 93.06 84 ALA A O 1
ATOM 660 N N . ASP A 1 85 ? 0.614 -24.312 -11.578 1 94.31 85 ASP A N 1
ATOM 661 C CA . ASP A 1 85 ? 0.52 -25.25 -10.477 1 94.31 85 ASP A CA 1
ATOM 662 C C . ASP A 1 85 ? -0.08 -24.594 -9.234 1 94.31 85 ASP A C 1
ATOM 664 O O . ASP A 1 85 ? 0.649 -24.078 -8.383 1 94.31 85 ASP A O 1
ATOM 668 N N . GLY A 1 86 ? -1.354 -24.609 -9.094 1 93.06 86 GLY A N 1
ATOM 669 C CA . GLY A 1 86 ? -2.082 -23.969 -8.008 1 93.06 86 GLY A CA 1
ATOM 670 C C . GLY A 1 86 ? -1.743 -24.531 -6.645 1 93.06 86 GLY A C 1
ATOM 671 O O . GLY A 1 86 ? -1.979 -23.875 -5.625 1 93.06 86 GLY A O 1
ATOM 672 N N . ASP A 1 87 ? -1.16 -25.719 -6.562 1 93.81 87 ASP A N 1
ATOM 673 C CA . ASP A 1 87 ? -0.853 -26.375 -5.297 1 93.81 87 ASP A CA 1
ATOM 674 C C . ASP A 1 87 ? 0.496 -25.906 -4.75 1 93.81 87 ASP A C 1
ATOM 676 O O . ASP A 1 87 ? 0.821 -26.156 -3.588 1 93.81 87 ASP A O 1
ATOM 680 N N . ALA A 1 88 ? 1.248 -25.234 -5.516 1 95.5 88 ALA A N 1
ATOM 681 C CA . ALA A 1 88 ? 2.604 -24.875 -5.113 1 95.5 88 ALA A CA 1
ATOM 682 C C . ALA A 1 88 ? 2.756 -23.359 -4.996 1 95.5 88 ALA A C 1
ATOM 684 O O . ALA A 1 88 ? 3.875 -22.844 -4.984 1 95.5 88 ALA A O 1
ATOM 685 N N . VAL A 1 89 ? 1.697 -22.672 -4.879 1 96.06 89 VAL A N 1
ATOM 686 C CA . VAL A 1 89 ? 1.7 -21.219 -4.82 1 96.06 89 VAL A CA 1
ATOM 687 C C . VAL A 1 89 ? 2.363 -20.75 -3.527 1 96.06 89 VAL A C 1
ATOM 689 O O . VAL A 1 89 ? 2.117 -21.312 -2.459 1 96.06 89 VAL A O 1
ATOM 692 N N . GLU A 1 90 ? 3.23 -19.781 -3.621 1 96.25 90 GLU A N 1
ATOM 693 C CA . GLU A 1 90 ? 3.889 -19.141 -2.486 1 96.25 90 GLU A CA 1
ATOM 694 C C . GLU A 1 90 ? 3.602 -17.641 -2.449 1 96.25 90 GLU A C 1
ATOM 696 O O . GLU A 1 90 ? 3.555 -16.984 -3.494 1 96.25 90 GLU A O 1
ATOM 701 N N . THR A 1 91 ? 3.469 -17.203 -1.228 1 96.44 91 THR A N 1
ATOM 702 C CA . THR A 1 91 ? 3.156 -15.781 -1.113 1 96.44 91 THR A CA 1
ATOM 703 C C . THR A 1 91 ? 4.062 -15.102 -0.085 1 96.44 91 THR A C 1
ATOM 705 O O . THR A 1 91 ? 4.523 -15.75 0.857 1 96.44 91 THR A O 1
ATOM 708 N N . ASP A 1 92 ? 4.336 -13.922 -0.291 1 95.38 92 ASP A N 1
ATOM 709 C CA . ASP A 1 92 ? 5.031 -13.031 0.629 1 95.38 92 ASP A CA 1
ATOM 710 C C . ASP A 1 92 ? 4.461 -11.617 0.565 1 95.38 92 ASP A C 1
ATOM 712 O O . ASP A 1 92 ? 3.994 -11.172 -0.488 1 95.38 92 ASP A O 1
ATOM 716 N N . ILE A 1 93 ? 4.488 -10.969 1.733 1 96 93 ILE A N 1
ATOM 717 C CA . ILE A 1 93 ? 4.016 -9.586 1.73 1 96 93 ILE A CA 1
ATOM 718 C C . ILE A 1 93 ? 5 -8.703 2.496 1 96 93 ILE A C 1
ATOM 720 O O . ILE A 1 93 ? 5.449 -9.062 3.586 1 96 93 ILE A O 1
ATOM 724 N N . ASP A 1 94 ? 5.359 -7.648 1.875 1 94.19 94 ASP A N 1
ATOM 725 C CA . ASP A 1 94 ? 6.273 -6.664 2.445 1 94.19 94 ASP A CA 1
ATOM 726 C C . ASP A 1 94 ? 5.957 -5.258 1.936 1 94.19 94 ASP A C 1
ATOM 728 O O . ASP A 1 94 ? 5.605 -5.082 0.767 1 94.19 94 ASP A O 1
ATOM 732 N N . ARG A 1 95 ? 5.953 -4.324 2.877 1 95 95 ARG A N 1
ATOM 733 C CA . ARG A 1 95 ? 5.754 -2.92 2.539 1 95 95 ARG A CA 1
ATOM 734 C C . ARG A 1 95 ? 4.453 -2.719 1.768 1 95 95 ARG A C 1
ATOM 736 O O . ARG A 1 95 ? 4.414 -1.966 0.793 1 95 95 ARG A O 1
ATOM 743 N N . GLY A 1 96 ? 3.486 -3.453 2.158 1 95.5 96 GLY A N 1
ATOM 744 C CA . GLY A 1 96 ? 2.166 -3.312 1.564 1 95.5 96 GLY A CA 1
ATOM 745 C C . GLY A 1 96 ? 2.082 -3.871 0.156 1 95.5 96 GLY A C 1
ATOM 746 O O . GLY A 1 96 ? 1.235 -3.449 -0.634 1 95.5 96 GLY A O 1
ATOM 747 N N . VAL A 1 97 ? 3.092 -4.711 -0.167 1 96.12 97 VAL A N 1
ATOM 748 C CA . VAL A 1 97 ? 3.098 -5.344 -1.482 1 96.12 97 VAL A CA 1
ATOM 749 C C . VAL A 1 97 ? 3.051 -6.863 -1.326 1 96.12 97 VAL A C 1
ATOM 751 O O . VAL A 1 97 ? 3.926 -7.453 -0.689 1 96.12 97 VAL A O 1
ATOM 754 N N . LEU A 1 98 ? 2.053 -7.449 -1.949 1 95.88 98 LEU A N 1
ATOM 755 C CA . LEU A 1 98 ? 1.928 -8.906 -1.97 1 95.88 98 LEU A CA 1
ATOM 756 C C . LEU A 1 98 ? 2.584 -9.484 -3.215 1 95.88 98 LEU A C 1
ATOM 758 O O . LEU A 1 98 ? 2.322 -9.031 -4.332 1 95.88 98 LEU A O 1
ATOM 762 N N . GLU A 1 99 ? 3.422 -10.398 -2.996 1 96.38 99 GLU A N 1
ATOM 763 C CA . GLU A 1 99 ? 3.969 -11.188 -4.098 1 96.38 99 GLU A CA 1
ATOM 764 C C . GLU A 1 99 ? 3.432 -12.617 -4.07 1 96.38 99 GLU A C 1
ATOM 766 O O . GLU A 1 99 ? 3.521 -13.297 -3.051 1 96.38 99 GLU A O 1
ATOM 771 N N . VAL A 1 100 ? 2.873 -13.016 -5.145 1 95.44 100 VAL A N 1
ATOM 772 C CA . VAL A 1 100 ? 2.373 -14.375 -5.312 1 95.44 100 VAL A CA 1
ATOM 773 C C . VAL A 1 100 ? 3.17 -15.086 -6.406 1 95.44 100 VAL A C 1
ATOM 775 O O . VAL A 1 100 ? 3.068 -14.734 -7.582 1 95.44 100 VAL A O 1
ATOM 778 N N . THR A 1 101 ? 3.912 -16.047 -6.027 1 96.12 101 THR A N 1
ATOM 779 C CA . THR A 1 101 ? 4.637 -16.891 -6.98 1 96.12 101 THR A CA 1
ATOM 780 C C . THR A 1 101 ? 3.828 -18.125 -7.328 1 96.12 101 THR A C 1
ATOM 782 O O . THR A 1 101 ? 3.428 -18.891 -6.441 1 96.12 101 THR A O 1
ATOM 785 N N . ILE A 1 102 ? 3.633 -18.328 -8.617 1 95.56 102 ILE A N 1
ATOM 786 C CA . ILE A 1 102 ? 2.822 -19.438 -9.117 1 95.56 102 ILE A CA 1
ATOM 787 C C . ILE A 1 102 ? 3.646 -20.281 -10.086 1 95.56 102 ILE A C 1
ATOM 789 O O . ILE A 1 102 ? 3.787 -19.938 -11.258 1 95.56 102 ILE A O 1
ATOM 793 N N . PRO A 1 103 ? 4.137 -21.406 -9.641 1 96.56 103 PRO A N 1
ATOM 794 C CA . PRO A 1 103 ? 4.91 -22.281 -10.523 1 96.56 103 PRO A CA 1
ATOM 795 C C . PRO A 1 103 ? 4.082 -22.812 -11.688 1 96.56 103 PRO A C 1
ATOM 797 O O . PRO A 1 103 ? 2.859 -22.938 -11.578 1 96.56 103 PRO A O 1
ATOM 800 N N . LYS A 1 104 ? 4.77 -23.031 -12.797 1 93.69 104 LYS A N 1
ATOM 801 C CA . LYS A 1 104 ? 4.145 -23.656 -13.953 1 93.69 104 LYS A CA 1
ATOM 802 C C . LYS A 1 104 ? 4.266 -25.188 -13.875 1 93.69 104 LYS A C 1
ATOM 804 O O . LYS A 1 104 ? 5.223 -25.703 -13.305 1 93.69 104 LYS A O 1
ATOM 809 N N . LEU A 1 105 ? 3.195 -25.797 -14.508 1 91.62 105 LEU A N 1
ATOM 810 C CA . LEU A 1 105 ? 3.227 -27.266 -14.547 1 91.62 105 LEU A CA 1
ATOM 811 C C . LEU A 1 105 ? 4.312 -27.75 -15.5 1 91.62 105 LEU A C 1
ATOM 813 O O . LEU A 1 105 ? 4.574 -27.125 -16.531 1 91.62 105 LEU A O 1
ATOM 817 N N . ASP A 1 106 ? 5.203 -28.719 -15.094 1 78.94 106 ASP A N 1
ATOM 818 C CA . ASP A 1 106 ? 6.211 -29.328 -15.953 1 78.94 106 ASP A CA 1
ATOM 819 C C . ASP A 1 106 ? 5.566 -30.016 -17.156 1 78.94 106 ASP A C 1
ATOM 821 O O . ASP A 1 106 ? 4.543 -30.688 -17.016 1 78.94 106 ASP A O 1
ATOM 825 N N . ALA A 1 107 ? 5.684 -29.422 -18.344 1 62.84 107 ALA A N 1
ATOM 826 C CA . ALA A 1 107 ? 5.199 -30.094 -19.547 1 62.84 107 ALA A CA 1
ATOM 827 C C . ALA A 1 107 ? 5.633 -31.562 -19.562 1 62.84 107 ALA A C 1
ATOM 829 O O . ALA A 1 107 ? 4.914 -32.406 -20.078 1 62.84 107 ALA A O 1
ATOM 830 N N . THR A 1 108 ? 6.848 -31.797 -19.25 1 55.69 108 THR A N 1
ATOM 831 C CA . THR A 1 108 ? 7.355 -33.125 -19.562 1 55.69 108 THR A CA 1
ATOM 832 C C . THR A 1 108 ? 6.605 -34.188 -18.766 1 55.69 108 THR A C 1
ATOM 834 O O . THR A 1 108 ? 6.656 -35.375 -19.109 1 55.69 108 THR A O 1
ATOM 837 N N . ALA A 1 109 ? 6.012 -33.844 -17.734 1 52.53 109 ALA A N 1
ATOM 838 C CA . ALA A 1 109 ? 5.477 -35 -17.016 1 52.53 109 ALA A CA 1
ATOM 839 C C . ALA A 1 109 ? 4.27 -35.594 -17.734 1 52.53 109 ALA A C 1
ATOM 841 O O . ALA A 1 109 ? 3.428 -36.25 -17.125 1 52.53 109 ALA A O 1
ATOM 842 N N . ILE A 1 110 ? 3.951 -35.031 -18.844 1 46.72 110 ILE A N 1
ATOM 843 C CA . ILE A 1 110 ? 2.896 -35.781 -19.516 1 46.72 110 ILE A CA 1
ATOM 844 C C . ILE A 1 110 ? 3.346 -37.219 -19.703 1 46.72 110 ILE A C 1
ATOM 846 O O . ILE A 1 110 ? 4.348 -37.5 -20.375 1 46.72 110 ILE A O 1
ATOM 850 N N . ASP A 1 111 ? 3.014 -37.938 -18.797 1 47.5 111 ASP A N 1
ATOM 851 C CA . ASP A 1 111 ? 3.188 -39.375 -18.891 1 47.5 111 ASP A CA 1
ATOM 852 C C . ASP A 1 111 ? 2.723 -39.906 -20.25 1 47.5 111 ASP A C 1
ATOM 854 O O . ASP A 1 111 ? 1.545 -39.812 -20.594 1 47.5 111 ASP A O 1
ATOM 858 N N . VAL A 1 112 ? 3.598 -39.812 -21.219 1 45.81 112 VAL A N 1
ATOM 859 C CA . VAL A 1 112 ? 3.332 -40.625 -22.375 1 45.81 112 VAL A CA 1
ATOM 860 C C . VAL A 1 112 ? 3.086 -42.094 -21.938 1 45.81 112 VAL A C 1
ATOM 862 O O . VAL A 1 112 ? 4 -42.75 -21.453 1 45.81 112 VAL A O 1
ATOM 865 N N . VAL A 1 113 ? 1.999 -42.312 -21.328 1 45 113 VAL A N 1
ATOM 866 C CA . VAL A 1 113 ? 1.638 -43.719 -21.234 1 45 113 VAL A CA 1
ATOM 867 C C . VAL A 1 113 ? 1.556 -44.344 -22.625 1 45 113 VAL A C 1
ATOM 869 O O . VAL A 1 113 ? 0.69 -43.969 -23.422 1 45 113 VAL A O 1
ATOM 872 N N . ASP A 1 114 ? 2.693 -44.5 -23.266 1 41.97 114 ASP A N 1
ATOM 873 C CA . ASP A 1 114 ? 2.695 -45.406 -24.422 1 41.97 114 ASP A CA 1
ATOM 874 C C . ASP A 1 114 ? 2 -46.719 -24.094 1 41.97 114 AS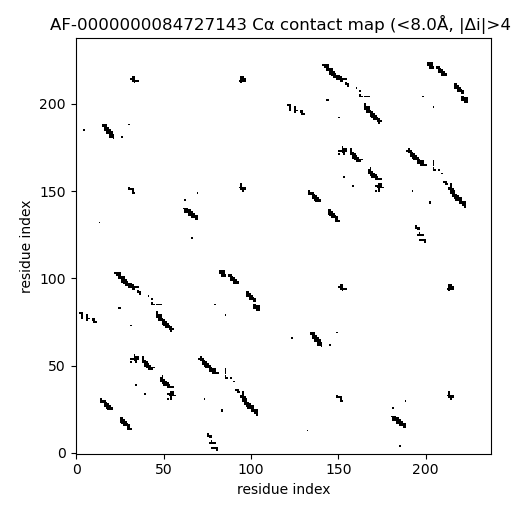P A C 1
ATOM 876 O O . ASP A 1 114 ? 2.424 -47.438 -23.188 1 41.97 114 ASP A O 1
ATOM 880 N N . GLU A 1 115 ? 0.67 -46.656 -24.078 1 41.19 115 GLU A N 1
ATOM 881 C CA . GLU A 1 115 ? 0.019 -47.969 -24.203 1 41.19 115 GLU A CA 1
ATOM 882 C C . GLU A 1 115 ? 0.6 -48.781 -25.359 1 41.19 115 GLU A C 1
ATOM 884 O O . GLU A 1 115 ? 0.387 -48.438 -26.531 1 41.19 115 GLU A O 1
ATOM 889 N N . ASP A 1 116 ? 1.917 -49.031 -25.406 1 40 116 ASP A N 1
ATOM 890 C CA . ASP A 1 116 ? 2.352 -50.125 -26.25 1 40 116 ASP A CA 1
ATOM 891 C C . ASP A 1 116 ? 1.451 -51.344 -26.078 1 40 116 ASP A C 1
ATOM 893 O O . ASP A 1 116 ? 1.602 -52.125 -25.109 1 40 116 ASP A O 1
ATOM 897 N N . GLY A 1 117 ? 0.111 -51.219 -25.797 1 40.78 117 GLY A N 1
ATOM 898 C CA . GLY A 1 117 ? -0.581 -52.5 -25.969 1 40.78 117 GLY A CA 1
ATOM 899 C C . GLY A 1 117 ? -0.419 -53.062 -27.359 1 40.78 117 GLY A C 1
ATOM 900 O O . GLY A 1 117 ? -1.206 -52.75 -28.266 1 40.78 117 GLY A O 1
ATOM 901 N N . ALA A 1 118 ? 0.857 -53.062 -27.938 1 39.88 118 ALA A N 1
ATOM 902 C CA . ALA A 1 118 ? 1.036 -53.875 -29.125 1 39.88 118 ALA A CA 1
ATOM 903 C C . ALA A 1 118 ? 0.559 -55.312 -28.875 1 39.88 118 ALA A C 1
ATOM 905 O O . ALA A 1 118 ? -0.237 -55.844 -29.641 1 39.88 118 ALA A O 1
ATOM 906 N N . THR A 1 119 ? 1.323 -56.25 -28.047 1 32.31 119 THR A N 1
ATOM 907 C CA . THR A 1 119 ? 1.535 -57.656 -28.359 1 32.31 119 THR A CA 1
ATOM 908 C C . THR A 1 119 ? 0.255 -58.469 -28.156 1 32.31 119 THR A C 1
ATOM 910 O O . THR A 1 119 ? -0.506 -58.188 -27.219 1 32.31 119 THR A O 1
ATOM 913 N N . MET B 1 1 ? -12.383 29.703 3.947 1 35.84 1 MET B N 1
ATOM 914 C CA . MET B 1 1 ? -11.008 29.266 4.141 1 35.84 1 MET B CA 1
ATOM 915 C C . MET B 1 1 ? -10.734 27.969 3.383 1 35.84 1 MET B C 1
ATOM 917 O O . MET B 1 1 ? -11.445 26.984 3.566 1 35.84 1 MET B O 1
ATOM 921 N N . ALA B 1 2 ? -10.32 27.938 2.234 1 48.19 2 ALA B N 1
ATOM 922 C CA . ALA B 1 2 ? -10.148 26.938 1.182 1 48.19 2 ALA B CA 1
ATOM 923 C C . ALA B 1 2 ? -9.336 25.75 1.683 1 48.19 2 ALA B C 1
ATOM 925 O O . ALA B 1 2 ? -8.172 25.891 2.064 1 48.19 2 ALA B O 1
ATOM 926 N N . GLY B 1 3 ? -9.906 24.844 2.686 1 54.16 3 GLY B N 1
ATOM 927 C CA . GLY B 1 3 ? -9.516 23.859 3.688 1 54.16 3 GLY B CA 1
ATOM 928 C C . GLY B 1 3 ? -8.719 22.703 3.111 1 54.16 3 GLY B C 1
ATOM 929 O O . GLY B 1 3 ? -8.344 22.734 1.938 1 54.16 3 GLY B O 1
ATOM 930 N N . ILE B 1 4 ? -8.086 22.016 4.027 1 59.78 4 ILE B N 1
ATOM 931 C CA . ILE B 1 4 ? -7.301 20.812 3.766 1 59.78 4 ILE B CA 1
ATOM 932 C C . ILE B 1 4 ? -8.023 19.938 2.744 1 59.78 4 ILE B C 1
ATOM 934 O O . ILE B 1 4 ? -7.387 19.297 1.903 1 59.78 4 ILE B O 1
ATOM 938 N N . ARG B 1 5 ? -9.219 20.188 2.65 1 62.94 5 ARG B N 1
ATOM 939 C CA . ARG B 1 5 ? -10.023 19.391 1.718 1 62.94 5 ARG B CA 1
ATOM 940 C C . ARG B 1 5 ? -9.719 19.797 0.275 1 62.94 5 ARG B C 1
ATOM 942 O O . ARG B 1 5 ? -9.695 18.938 -0.614 1 62.94 5 ARG B O 1
ATOM 949 N N . ASP B 1 6 ? -9.633 21.156 0.069 1 64.38 6 ASP B N 1
ATOM 950 C CA . ASP B 1 6 ? -9.344 21.609 -1.285 1 64.38 6 ASP B CA 1
ATOM 951 C C . ASP B 1 6 ? -8.008 21.062 -1.778 1 64.38 6 ASP B C 1
ATOM 953 O O . ASP B 1 6 ? -7.871 20.719 -2.953 1 64.38 6 ASP B O 1
ATOM 957 N N . ALA B 1 7 ? -7.082 21.031 -0.849 1 63.09 7 ALA B N 1
ATOM 958 C CA . ALA B 1 7 ? -5.762 20.484 -1.16 1 63.09 7 ALA B CA 1
ATOM 959 C C . ALA B 1 7 ? -5.852 19.016 -1.538 1 63.09 7 ALA B C 1
ATOM 961 O O . ALA B 1 7 ? -5.152 18.547 -2.447 1 63.09 7 ALA B O 1
ATOM 962 N N . LEU B 1 8 ? -6.773 18.312 -0.919 1 63.81 8 LEU B N 1
ATOM 963 C CA . LEU B 1 8 ? -6.91 16.875 -1.146 1 63.81 8 LEU B CA 1
ATOM 964 C C . LEU B 1 8 ? -7.48 16.594 -2.531 1 63.81 8 LEU B C 1
ATOM 966 O O . LEU B 1 8 ? -7.168 15.57 -3.143 1 63.81 8 LEU B O 1
ATOM 970 N N . ARG B 1 9 ? -8.188 17.609 -3.047 1 63.81 9 ARG B N 1
ATOM 971 C CA . ARG B 1 9 ? -8.781 17.453 -4.371 1 63.81 9 ARG B CA 1
ATOM 972 C C . ARG B 1 9 ? -7.703 17.453 -5.453 1 63.81 9 ARG B C 1
ATOM 974 O O . ARG B 1 9 ? -7.934 16.984 -6.57 1 63.81 9 ARG B O 1
ATOM 981 N N . GLU B 1 10 ? -6.551 17.938 -4.945 1 65.25 10 GLU B N 1
ATOM 982 C CA . GLU B 1 10 ? -5.465 18.062 -5.91 1 65.25 10 GLU B CA 1
ATOM 983 C C . GLU B 1 10 ? -4.633 16.781 -5.969 1 65.25 10 GLU B C 1
ATOM 985 O O . GLU B 1 10 ? -3.768 16.641 -6.836 1 65.25 10 GLU B O 1
ATOM 990 N N . LEU B 1 11 ? -5.047 15.891 -5.016 1 68.25 11 LEU B N 1
ATOM 991 C CA . LEU B 1 11 ? -4.27 14.656 -5.02 1 68.25 11 LEU B CA 1
ATOM 992 C C . LEU B 1 11 ? -4.629 13.789 -6.223 1 68.25 11 LEU B C 1
ATOM 994 O O . LEU B 1 11 ? -5.766 13.82 -6.695 1 68.25 11 LEU B O 1
ATOM 998 N N . PRO B 1 12 ? -3.576 13.172 -6.684 1 68 12 PRO B N 1
ATOM 999 C CA . PRO B 1 12 ? -3.885 12.258 -7.789 1 68 12 PRO B CA 1
ATOM 1000 C C . PRO B 1 12 ? -4.98 11.258 -7.441 1 68 12 PRO B C 1
ATOM 1002 O O . PRO B 1 12 ? -5.055 10.789 -6.301 1 68 12 PRO B O 1
ATOM 1005 N N . SER B 1 13 ? -5.77 10.977 -8.391 1 70.06 13 SER B N 1
ATOM 1006 C CA . SER B 1 13 ? -6.941 10.125 -8.188 1 70.06 13 SER B CA 1
ATOM 1007 C C . SER B 1 13 ? -6.539 8.688 -7.906 1 70.06 13 SER B C 1
ATOM 1009 O O . SER B 1 13 ? -7.348 7.891 -7.422 1 70.06 13 SER B O 1
ATOM 1011 N N . ASP B 1 14 ? -5.324 8.445 -8.117 1 77.75 14 ASP B N 1
ATOM 1012 C CA . ASP B 1 14 ? -4.926 7.047 -7.977 1 77.75 14 ASP B CA 1
ATOM 1013 C C . ASP B 1 14 ? -4.141 6.828 -6.684 1 77.75 14 ASP B C 1
ATOM 1015 O O . ASP B 1 14 ? -3.514 5.781 -6.504 1 77.75 14 ASP B O 1
ATOM 1019 N N . VAL B 1 15 ? -4.133 7.887 -5.859 1 84.62 15 VAL B N 1
ATOM 1020 C CA . VAL B 1 15 ? -3.514 7.742 -4.543 1 84.62 15 VAL B CA 1
ATOM 1021 C C . VAL B 1 15 ? -4.586 7.797 -3.459 1 84.62 15 VAL B C 1
ATOM 1023 O O . VAL B 1 15 ? -5.324 8.781 -3.355 1 84.62 15 VAL B O 1
ATOM 1026 N N . PHE B 1 16 ? -4.633 6.742 -2.756 1 90.06 16 PHE B N 1
ATOM 1027 C CA . PHE B 1 16 ? -5.625 6.688 -1.687 1 90.06 16 PHE B CA 1
ATOM 1028 C C . PHE B 1 16 ? -5.09 7.34 -0.418 1 90.06 16 PHE B C 1
ATOM 1030 O O . PHE B 1 16 ? -3.916 7.172 -0.076 1 90.06 16 PHE B O 1
ATOM 1037 N N . TYR B 1 17 ? -5.984 8.086 0.215 1 91.81 17 TYR B N 1
ATOM 1038 C CA . TYR B 1 17 ? -5.543 8.766 1.429 1 91.81 17 TYR B CA 1
ATOM 1039 C C . TYR B 1 17 ? -6.699 8.953 2.402 1 91.81 17 TYR B C 1
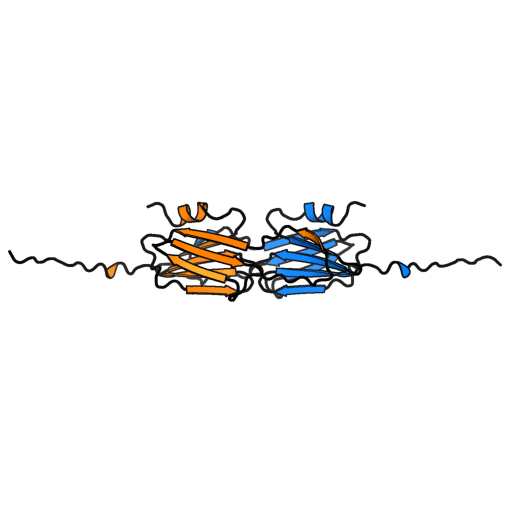ATOM 1041 O O . TYR B 1 17 ? -7.867 8.906 2.008 1 91.81 17 TYR B O 1
ATOM 1049 N N . ASP B 1 18 ? -6.344 9.047 3.666 1 92.06 18 ASP B N 1
ATOM 1050 C CA . ASP B 1 18 ? -7.223 9.523 4.73 1 92.06 18 ASP B CA 1
ATOM 1051 C C . ASP B 1 18 ? -6.676 10.805 5.363 1 92.06 18 ASP B C 1
ATOM 1053 O O . ASP B 1 18 ? -5.461 10.984 5.445 1 92.06 18 ASP B O 1
ATOM 1057 N N . LEU B 1 19 ? -7.566 11.664 5.703 1 92 19 LEU B N 1
ATOM 1058 C CA . LEU B 1 19 ? -7.238 12.805 6.555 1 92 19 LEU B CA 1
ATOM 1059 C C . LEU B 1 19 ? -8.023 12.75 7.859 1 92 19 LEU B C 1
ATOM 1061 O O . LEU B 1 19 ? -9.25 12.625 7.852 1 92 19 LEU B O 1
ATOM 1065 N N . LEU B 1 20 ? -7.277 12.758 8.922 1 93.31 20 LEU B N 1
ATOM 1066 C CA . LEU B 1 20 ? -7.871 12.82 10.25 1 93.31 20 LEU B CA 1
ATOM 1067 C C . LEU B 1 20 ? -7.402 14.062 11 1 93.31 20 LEU B C 1
ATOM 1069 O O . LEU B 1 20 ? -6.438 14.711 10.586 1 93.31 20 LEU B O 1
ATOM 1073 N N . ALA B 1 21 ? -8.148 14.336 12.078 1 92.62 21 ALA B N 1
ATOM 1074 C CA . ALA B 1 21 ? -7.75 15.477 12.891 1 92.62 21 ALA B CA 1
ATOM 1075 C C . ALA B 1 21 ? -8.227 15.312 14.336 1 92.62 21 ALA B C 1
ATOM 1077 O O . ALA B 1 21 ? -9.242 14.664 14.586 1 92.62 21 ALA B O 1
ATOM 1078 N N . ASP B 1 22 ? -7.398 15.781 15.203 1 92.5 22 ASP B N 1
ATOM 1079 C CA . ASP B 1 22 ? -7.855 16.047 16.562 1 92.5 22 ASP B CA 1
ATOM 1080 C C . ASP B 1 22 ? -7.602 17.5 16.953 1 92.5 22 ASP B C 1
ATOM 1082 O O . ASP B 1 22 ? -7.441 18.359 16.078 1 92.5 22 ASP B O 1
ATOM 1086 N N . GLU B 1 23 ? -7.648 17.828 18.156 1 91.44 23 GLU B N 1
ATOM 1087 C CA . GLU B 1 23 ? -7.527 19.219 18.594 1 91.44 23 GLU B CA 1
ATOM 1088 C C . GLU B 1 23 ? -6.113 19.734 18.359 1 91.44 23 GLU B C 1
ATOM 1090 O O . GLU B 1 23 ? -5.918 20.938 18.109 1 91.44 23 GLU B O 1
ATOM 1095 N N . ASP B 1 24 ? -5.168 18.844 18.25 1 93.94 24 ASP B N 1
ATOM 1096 C CA . ASP B 1 24 ? -3.779 19.281 18.328 1 93.94 24 ASP B CA 1
ATOM 1097 C C . ASP B 1 24 ? -3.057 19.078 17 1 93.94 24 ASP B C 1
ATOM 1099 O O . ASP B 1 24 ? -1.998 19.656 16.766 1 93.94 24 ASP B O 1
ATOM 1103 N N . ALA B 1 25 ? -3.676 18.172 16.188 1 94.69 25 ALA B N 1
ATOM 1104 C CA . ALA B 1 25 ? -2.889 17.828 15.008 1 94.69 25 ALA B CA 1
ATOM 1105 C C . ALA B 1 25 ? -3.777 17.281 13.891 1 94.69 25 ALA B C 1
ATOM 1107 O O . ALA B 1 25 ? -4.914 16.875 14.141 1 94.69 25 ALA B O 1
ATOM 1108 N N . TYR B 1 26 ? -3.291 17.391 12.664 1 93.06 26 TYR B N 1
ATOM 1109 C CA . TYR B 1 26 ? -3.795 16.609 11.531 1 93.06 26 TYR B CA 1
ATOM 1110 C C . TYR B 1 26 ? -2.982 15.344 11.336 1 93.06 26 TYR B C 1
ATOM 1112 O O . TYR B 1 26 ? -1.79 15.305 11.648 1 93.06 26 TYR B O 1
ATOM 1120 N N . LEU B 1 27 ? -3.617 14.367 10.867 1 94.88 27 LEU B N 1
ATOM 1121 C CA . LEU B 1 27 ? -2.973 13.117 10.461 1 94.88 27 LEU B CA 1
ATOM 1122 C C . LEU B 1 27 ? -3.348 12.75 9.031 1 94.88 27 LEU B C 1
ATOM 1124 O O . LEU B 1 27 ? -4.5 12.414 8.75 1 94.88 27 LEU B O 1
ATOM 1128 N N . LEU B 1 28 ? -2.395 12.922 8.188 1 93.5 28 LEU B N 1
ATOM 1129 C CA . LEU B 1 28 ? -2.553 12.477 6.805 1 93.5 28 LEU B CA 1
ATOM 1130 C C . LEU B 1 28 ? -1.995 11.07 6.617 1 93.5 28 LEU B C 1
ATOM 1132 O O . LEU B 1 28 ? -0.84 10.805 6.957 1 93.5 28 LEU B O 1
ATOM 1136 N N . VAL B 1 29 ? -2.814 10.172 6.184 1 94.69 29 VAL B N 1
ATOM 1137 C CA . VAL B 1 29 ? -2.428 8.789 5.926 1 94.69 29 VAL B CA 1
ATOM 1138 C C . VAL B 1 29 ? -2.512 8.492 4.43 1 94.69 29 VAL B C 1
ATOM 1140 O O . VAL B 1 29 ? -3.57 8.656 3.818 1 94.69 29 VAL B O 1
ATOM 1143 N N . VAL B 1 30 ? -1.441 8.109 3.809 1 94.38 30 VAL B N 1
ATOM 1144 C CA . VAL B 1 30 ? -1.375 7.945 2.361 1 94.38 30 VAL B CA 1
ATOM 1145 C C . VAL B 1 30 ? -0.88 6.539 2.02 1 94.38 30 VAL B C 1
ATOM 1147 O O . VAL B 1 30 ? 0.087 6.055 2.613 1 94.38 30 VAL B O 1
ATOM 1150 N N . ASP B 1 31 ? -1.497 5.918 1.103 1 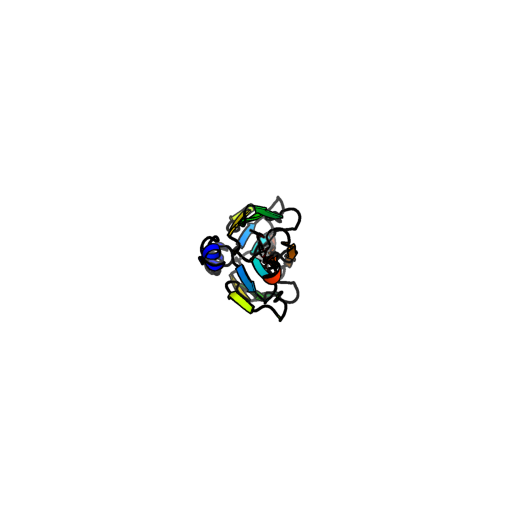94.69 31 ASP B N 1
ATOM 1151 C CA . ASP B 1 31 ? -1.057 4.617 0.607 1 94.69 31 ASP B CA 1
ATOM 1152 C C . ASP B 1 31 ? 0.084 4.77 -0.396 1 94.69 31 ASP B C 1
ATOM 1154 O O . ASP B 1 31 ? -0.09 5.375 -1.455 1 94.69 31 ASP B O 1
ATOM 1158 N N . LEU B 1 32 ? 1.261 4.238 -0.037 1 95.44 32 LEU B N 1
ATOM 1159 C CA . LEU B 1 32 ? 2.436 4.223 -0.903 1 95.44 32 LEU B CA 1
ATOM 1160 C C . LEU B 1 32 ? 3.09 2.844 -0.907 1 95.44 32 LEU B C 1
ATOM 1162 O O . LEU B 1 32 ? 4.23 2.693 -0.46 1 95.44 32 LEU B O 1
ATOM 1166 N N . PRO B 1 33 ? 2.465 1.846 -1.489 1 95.62 33 PRO B N 1
ATOM 1167 C CA . PRO B 1 33 ? 3.004 0.483 -1.475 1 95.62 33 PRO B CA 1
ATOM 1168 C C . PRO B 1 33 ? 4.391 0.391 -2.105 1 95.62 33 PRO B C 1
ATOM 1170 O O . PRO B 1 33 ? 4.633 0.981 -3.162 1 95.62 33 PRO B O 1
ATOM 1173 N N . GLY B 1 34 ? 5.262 -0.432 -1.456 1 95.75 34 GLY B N 1
ATOM 1174 C CA . GLY B 1 34 ? 6.59 -0.694 -1.982 1 95.75 34 GLY B CA 1
ATOM 1175 C C . GLY B 1 34 ? 7.594 0.387 -1.633 1 95.75 34 GLY B C 1
ATOM 1176 O O . GLY B 1 34 ? 8.773 0.279 -1.972 1 95.75 34 GLY B O 1
ATOM 1177 N N . VAL B 1 35 ? 7.102 1.446 -0.997 1 96.25 35 VAL B N 1
ATOM 1178 C CA . VAL B 1 35 ? 7.969 2.568 -0.648 1 96.25 35 VAL B CA 1
ATOM 1179 C C . VAL B 1 35 ? 8.586 2.334 0.728 1 96.25 35 VAL B C 1
ATOM 1181 O O . VAL B 1 35 ? 7.934 1.799 1.626 1 96.25 35 VAL B O 1
ATOM 1184 N N . SER B 1 36 ? 9.812 2.67 0.836 1 93.56 36 SER B N 1
ATOM 1185 C CA . SER B 1 36 ? 10.531 2.602 2.104 1 93.56 36 SER B CA 1
ATOM 1186 C C . SER B 1 36 ? 10.992 3.986 2.557 1 93.56 36 SER B C 1
ATOM 1188 O O . SER B 1 36 ? 10.812 4.969 1.832 1 93.56 36 SER B O 1
ATOM 1190 N N . ALA B 1 37 ? 11.57 3.971 3.816 1 94.31 37 ALA B N 1
ATOM 1191 C CA . ALA B 1 37 ? 12.086 5.234 4.336 1 94.31 37 ALA B CA 1
ATOM 1192 C C . ALA B 1 37 ? 13.219 5.766 3.457 1 94.31 37 ALA B C 1
ATOM 1194 O O . ALA B 1 37 ? 13.43 6.977 3.371 1 94.31 37 ALA B O 1
ATOM 1195 N N . THR B 1 38 ? 13.906 4.902 2.717 1 94.44 38 THR B N 1
ATOM 1196 C CA . THR B 1 38 ? 15.062 5.305 1.922 1 94.44 38 THR B CA 1
ATOM 1197 C C . THR B 1 38 ? 14.617 5.836 0.56 1 94.44 38 THR B C 1
ATOM 1199 O O . THR B 1 38 ? 15.391 6.508 -0.129 1 94.44 38 THR B O 1
ATOM 1202 N N . THR B 1 39 ? 13.414 5.504 0.172 1 96.12 39 THR B N 1
ATOM 1203 C CA . THR B 1 39 ? 12.953 5.926 -1.146 1 96.12 39 THR B CA 1
ATOM 1204 C C . THR B 1 39 ? 11.852 6.973 -1.023 1 96.12 39 THR B C 1
ATOM 1206 O O . THR B 1 39 ? 11.109 7.211 -1.978 1 96.12 39 THR B O 1
ATOM 1209 N N . LEU B 1 40 ? 11.688 7.5 0.209 1 97.56 40 LEU B N 1
ATOM 1210 C CA . LEU B 1 40 ? 10.664 8.492 0.501 1 97.56 40 LEU B CA 1
ATOM 1211 C C . LEU B 1 40 ? 11.297 9.828 0.878 1 97.56 40 LEU B C 1
ATOM 1213 O O . LEU B 1 40 ? 12.219 9.875 1.69 1 97.56 40 LEU B O 1
ATOM 1217 N N . ASP B 1 41 ? 10.836 10.875 0.251 1 97.5 41 ASP B N 1
ATOM 1218 C CA . ASP B 1 41 ? 11.211 12.242 0.604 1 97.5 41 ASP B CA 1
ATOM 1219 C C . ASP B 1 41 ? 9.977 13.094 0.907 1 97.5 41 ASP B C 1
ATOM 1221 O O . ASP B 1 41 ? 9.062 13.172 0.091 1 97.5 41 ASP B O 1
ATOM 1225 N N . VAL B 1 42 ? 9.93 13.633 2.102 1 96.94 42 VAL B N 1
ATOM 1226 C CA . VAL B 1 42 ? 8.844 14.516 2.518 1 96.94 42 VAL B CA 1
ATOM 1227 C C . VAL B 1 42 ? 9.414 15.859 2.979 1 96.94 42 VAL B C 1
ATOM 1229 O O . VAL B 1 42 ? 10.25 15.906 3.881 1 96.94 42 VAL B O 1
ATOM 1232 N N . THR B 1 43 ? 8.922 16.891 2.389 1 96.62 43 THR B N 1
ATOM 1233 C CA . THR B 1 43 ? 9.383 18.234 2.754 1 96.62 43 THR B CA 1
ATOM 1234 C C . THR B 1 43 ? 8.203 19.188 2.881 1 96.62 43 THR B C 1
ATOM 1236 O O . THR B 1 43 ? 7.141 18.969 2.299 1 96.62 43 THR B O 1
ATOM 1239 N N . VAL B 1 44 ? 8.406 20.156 3.668 1 95.56 44 VAL B N 1
ATOM 1240 C CA . VAL B 1 44 ? 7.438 21.234 3.775 1 95.56 44 VAL B CA 1
ATOM 1241 C C . VAL B 1 44 ? 8.086 22.547 3.346 1 95.56 44 VAL B C 1
ATOM 1243 O O . VAL B 1 44 ? 9.156 22.922 3.842 1 95.56 44 VAL B O 1
ATOM 1246 N N . ASP B 1 45 ? 7.438 23.172 2.408 1 93.31 45 ASP B N 1
ATOM 1247 C CA . ASP B 1 45 ? 7.895 24.484 1.924 1 93.31 45 ASP B CA 1
ATOM 1248 C C . ASP B 1 45 ? 6.727 25.438 1.747 1 93.31 45 ASP B C 1
ATOM 1250 O O . ASP B 1 45 ? 5.797 25.172 0.986 1 93.31 45 ASP B O 1
ATOM 1254 N N . SER B 1 46 ? 6.816 26.609 2.414 1 91.06 46 SER B N 1
ATOM 1255 C CA . SER B 1 46 ? 5.832 27.688 2.264 1 91.06 46 SER B CA 1
ATOM 1256 C C . SER B 1 46 ? 4.414 27.156 2.439 1 91.06 46 SER B C 1
ATOM 1258 O O . SER B 1 46 ? 3.543 27.406 1.605 1 91.06 46 SER B O 1
ATOM 1260 N N . GLY B 1 47 ? 4.219 26.359 3.457 1 88.81 47 GLY B N 1
ATOM 1261 C CA . GLY B 1 47 ? 2.889 25.875 3.795 1 88.81 47 GLY B CA 1
ATOM 1262 C C . GLY B 1 47 ? 2.414 24.75 2.898 1 88.81 47 GLY B C 1
ATOM 1263 O O . GLY B 1 47 ? 1.219 24.453 2.844 1 88.81 47 GLY B O 1
ATOM 1264 N N . THR B 1 48 ? 3.344 24.25 2.166 1 92.44 48 THR B N 1
ATOM 1265 C CA . THR B 1 48 ? 2.982 23.156 1.262 1 92.44 48 THR B CA 1
ATOM 1266 C C . THR B 1 48 ? 3.795 21.906 1.571 1 92.44 48 THR B C 1
ATOM 1268 O O . THR B 1 48 ? 5.02 21.969 1.707 1 92.44 48 THR B O 1
ATOM 1271 N N . LEU B 1 49 ? 3.127 20.812 1.741 1 93.88 49 LEU B N 1
ATOM 1272 C CA . LEU B 1 49 ? 3.758 19.516 1.939 1 93.88 49 LEU B CA 1
ATOM 1273 C C . LEU B 1 49 ? 4.047 18.844 0.603 1 93.88 49 LEU B C 1
ATOM 1275 O O . LEU B 1 49 ? 3.162 18.734 -0.25 1 93.88 49 LEU B O 1
ATOM 1279 N N . HIS B 1 50 ? 5.281 18.5 0.405 1 94.25 50 HIS B N 1
ATOM 1280 C CA . HIS B 1 50 ? 5.695 17.781 -0.791 1 94.25 50 HIS B CA 1
ATOM 1281 C C . HIS B 1 50 ? 6.117 16.359 -0.453 1 94.25 50 HIS B C 1
ATOM 1283 O O . HIS B 1 50 ? 6.957 16.141 0.425 1 94.25 50 HIS B O 1
ATOM 1289 N N . ILE B 1 51 ? 5.531 15.43 -1.157 1 95.44 51 ILE B N 1
ATOM 1290 C CA . ILE B 1 51 ? 5.863 14.023 -0.98 1 95.44 51 ILE B CA 1
ATOM 1291 C C . ILE B 1 51 ? 6.371 13.445 -2.299 1 95.44 51 ILE B C 1
ATOM 1293 O O . ILE B 1 51 ? 5.715 13.57 -3.334 1 95.44 51 ILE B O 1
ATOM 1297 N N . ASP B 1 52 ? 7.5 12.938 -2.287 1 96.19 52 ASP B N 1
ATOM 1298 C CA . ASP B 1 52 ? 8.125 12.234 -3.404 1 96.19 52 ASP B CA 1
ATOM 1299 C C . ASP B 1 52 ? 8.508 10.812 -3.008 1 96.19 52 ASP B C 1
ATOM 1301 O O . ASP B 1 52 ? 9.359 10.617 -2.137 1 96.19 52 ASP B O 1
ATOM 1305 N N . ALA B 1 53 ? 7.871 9.789 -3.594 1 96.25 53 ALA B N 1
ATOM 1306 C CA . ALA B 1 53 ? 8.047 8.391 -3.189 1 96.25 53 ALA B CA 1
ATOM 1307 C C . ALA B 1 53 ? 8.328 7.504 -4.398 1 96.25 53 ALA B C 1
ATOM 1309 O O . ALA B 1 53 ? 7.656 7.617 -5.426 1 96.25 53 ALA B O 1
ATOM 1310 N N . THR B 1 54 ? 9.328 6.672 -4.25 1 95.56 54 THR B N 1
ATOM 1311 C CA . THR B 1 54 ? 9.641 5.699 -5.285 1 95.56 54 THR B CA 1
ATOM 1312 C C . THR B 1 54 ? 9.539 4.277 -4.742 1 95.56 54 THR B C 1
ATOM 1314 O O . THR B 1 54 ? 10.117 3.961 -3.699 1 95.56 54 THR B O 1
ATOM 1317 N N . ARG B 1 55 ? 8.758 3.473 -5.512 1 93.5 55 ARG B N 1
ATOM 1318 C CA . ARG B 1 55 ? 8.656 2.082 -5.082 1 93.5 55 ARG B CA 1
ATOM 1319 C C . ARG B 1 55 ? 9.961 1.336 -5.332 1 93.5 55 ARG B C 1
ATOM 1321 O O . ARG B 1 55 ? 10.648 1.595 -6.32 1 93.5 55 ARG B O 1
ATOM 1328 N N . GLU B 1 56 ? 10.234 0.446 -4.477 1 88.5 56 GLU B N 1
ATOM 1329 C CA . GLU B 1 56 ? 11.375 -0.438 -4.715 1 88.5 56 GLU B CA 1
ATOM 1330 C C . GLU B 1 56 ? 10.992 -1.597 -5.629 1 88.5 56 GLU B C 1
ATOM 1332 O O . GLU B 1 56 ? 9.914 -2.176 -5.484 1 88.5 56 GLU B O 1
ATOM 1337 N N . LEU B 1 57 ? 11.797 -1.82 -6.648 1 76.44 57 LEU B N 1
ATOM 1338 C CA . LEU B 1 57 ? 11.539 -2.924 -7.566 1 76.44 57 LEU B CA 1
ATOM 1339 C C . LEU B 1 57 ? 11.891 -4.262 -6.922 1 76.44 57 LEU B C 1
ATOM 1341 O O . LEU B 1 57 ? 12.969 -4.402 -6.332 1 76.44 57 LEU B O 1
ATOM 1345 N N . THR B 1 58 ? 10.836 -5.176 -6.938 1 68.38 58 THR B N 1
ATOM 1346 C CA . THR B 1 58 ? 11.102 -6.402 -6.195 1 68.38 58 THR B CA 1
ATOM 1347 C C . THR B 1 58 ? 11.172 -7.602 -7.137 1 68.38 58 THR B C 1
ATOM 1349 O O . THR B 1 58 ? 11.406 -8.727 -6.699 1 68.38 58 THR B O 1
ATOM 1352 N N . HIS B 1 59 ? 11.156 -7.332 -8.43 1 74.31 59 HIS B N 1
ATOM 1353 C CA . HIS B 1 59 ? 11.102 -8.602 -9.133 1 74.31 59 HIS B CA 1
ATOM 1354 C C . HIS B 1 59 ? 12.484 -9.039 -9.594 1 74.31 59 HIS B C 1
ATOM 1356 O O . HIS B 1 59 ? 13.336 -8.195 -9.891 1 74.31 59 HIS B O 1
ATOM 1362 N N . PRO B 1 60 ? 12.695 -10.367 -9.555 1 77.62 60 PRO B N 1
ATOM 1363 C CA . PRO B 1 60 ? 13.977 -10.891 -10.047 1 77.62 60 PRO B CA 1
ATOM 1364 C C . PRO B 1 60 ? 14.188 -10.602 -11.531 1 77.62 60 PRO B C 1
ATOM 1366 O O . PRO B 1 60 ? 13.219 -10.406 -12.273 1 77.62 60 PRO B O 1
ATOM 1369 N N . ASP B 1 61 ? 15.438 -10.641 -11.977 1 79.38 61 ASP B N 1
ATOM 1370 C CA . ASP B 1 61 ? 15.852 -10.266 -13.32 1 79.38 61 ASP B CA 1
ATOM 1371 C C . ASP B 1 61 ? 15.297 -11.234 -14.359 1 79.38 61 ASP B C 1
ATOM 1373 O O . ASP B 1 61 ? 15.078 -10.867 -15.516 1 79.38 61 ASP B O 1
ATOM 1377 N N . ASP B 1 62 ? 15.016 -12.359 -13.961 1 86.88 62 ASP B N 1
ATOM 1378 C CA . ASP B 1 62 ? 14.641 -13.383 -14.938 1 86.88 62 ASP B CA 1
ATOM 1379 C C . ASP B 1 62 ? 13.148 -13.32 -15.25 1 86.88 62 ASP B C 1
ATOM 1381 O O . ASP B 1 62 ? 12.656 -14.062 -16.109 1 86.88 62 ASP B O 1
ATOM 1385 N N . PHE B 1 63 ? 12.5 -12.461 -14.602 1 90.38 63 PHE B N 1
ATOM 1386 C CA . PHE B 1 63 ? 11.078 -12.305 -14.883 1 90.38 63 PHE B CA 1
ATOM 1387 C C . PHE B 1 63 ? 10.844 -11.172 -15.867 1 90.38 63 PHE B C 1
ATOM 1389 O O . PHE B 1 63 ? 11.523 -10.141 -15.82 1 90.38 63 PHE B O 1
ATOM 1396 N N . GLU B 1 64 ? 9.875 -11.367 -16.797 1 90.19 64 GLU B N 1
ATOM 1397 C CA . GLU B 1 64 ? 9.445 -10.336 -17.734 1 90.19 64 GLU B CA 1
ATOM 1398 C C . GLU B 1 64 ? 8.016 -9.891 -17.438 1 90.19 64 GLU B C 1
ATOM 1400 O O . GLU B 1 64 ? 7.16 -10.703 -17.094 1 90.19 64 GLU B O 1
ATOM 1405 N N . TYR B 1 65 ? 7.746 -8.648 -17.672 1 89.56 65 TYR B N 1
ATOM 1406 C CA . TYR B 1 65 ? 6.402 -8.117 -17.453 1 89.56 65 TYR B CA 1
ATOM 1407 C C . TYR B 1 65 ? 5.434 -8.648 -18.5 1 89.56 65 TYR B C 1
ATOM 1409 O O . TYR B 1 65 ? 5.703 -8.578 -19.703 1 89.56 65 TYR B O 1
ATOM 1417 N N . VAL B 1 66 ? 4.441 -9.195 -17.969 1 86.5 66 VAL B N 1
ATOM 1418 C CA . VAL B 1 66 ? 3.291 -9.508 -18.812 1 86.5 66 VAL B CA 1
ATOM 1419 C C . VAL B 1 66 ? 2.309 -8.344 -18.797 1 86.5 66 VAL B C 1
ATOM 1421 O O . VAL B 1 66 ? 1.789 -7.949 -19.844 1 86.5 66 VAL B O 1
ATOM 1424 N N . GLU B 1 67 ? 2.102 -7.789 -17.625 1 85.75 67 GLU B N 1
ATOM 1425 C CA . GLU B 1 67 ? 1.309 -6.59 -17.359 1 85.75 67 GLU B CA 1
ATOM 1426 C C . GLU B 1 67 ? 1.976 -5.707 -16.312 1 85.75 67 GLU B C 1
ATOM 1428 O O . GLU B 1 67 ? 2.406 -6.191 -15.266 1 85.75 67 GLU B O 1
ATOM 1433 N N . GLU B 1 68 ? 2.146 -4.48 -16.656 1 86.62 68 GLU B N 1
ATOM 1434 C CA . GLU B 1 68 ? 2.727 -3.494 -15.758 1 86.62 68 GLU B CA 1
ATOM 1435 C C . GLU B 1 68 ? 1.753 -2.35 -15.492 1 86.62 68 GLU B C 1
ATOM 1437 O O . GLU B 1 68 ? 1.552 -1.486 -16.344 1 86.62 68 GLU B O 1
ATOM 1442 N N . ASN B 1 69 ? 1.189 -2.441 -14.258 1 88.12 69 ASN B N 1
ATOM 1443 C CA . ASN B 1 69 ? 0.163 -1.451 -13.953 1 88.12 69 ASN B CA 1
ATOM 1444 C C . ASN B 1 69 ? 0.501 -0.665 -12.688 1 88.12 69 ASN B C 1
ATOM 1446 O O . ASN B 1 69 ? -0.152 0.334 -12.383 1 88.12 69 ASN B O 1
ATOM 1450 N N . ARG B 1 70 ? 1.501 -0.973 -12.039 1 89.94 70 ARG B N 1
ATOM 1451 C CA . ARG B 1 70 ? 1.861 -0.276 -10.805 1 89.94 70 ARG B CA 1
ATOM 1452 C C . ARG B 1 70 ? 2.77 0.913 -11.094 1 89.94 70 ARG B C 1
ATOM 1454 O O . ARG B 1 70 ? 3.789 0.771 -11.773 1 89.94 70 ARG B O 1
ATOM 1461 N N . PRO B 1 71 ? 2.363 1.975 -10.484 1 87.94 71 PRO B N 1
ATOM 1462 C CA . PRO B 1 71 ? 3.232 3.133 -10.695 1 87.94 71 PRO B CA 1
ATOM 1463 C C . PRO B 1 71 ? 4.57 3.012 -9.969 1 87.94 71 PRO B C 1
ATOM 1465 O O . PRO B 1 71 ? 4.625 2.506 -8.852 1 87.94 71 PRO B O 1
ATOM 1468 N N . ASP B 1 72 ? 5.59 3.529 -10.602 1 89.81 72 ASP B N 1
ATOM 1469 C CA . ASP B 1 72 ? 6.941 3.461 -10.039 1 89.81 72 ASP B CA 1
ATOM 1470 C C . ASP B 1 72 ? 7.184 4.59 -9.047 1 89.81 72 ASP B C 1
ATOM 1472 O O . ASP B 1 72 ? 7.988 4.453 -8.125 1 89.81 72 ASP B O 1
ATOM 1476 N N . ARG B 1 73 ? 6.531 5.66 -9.359 1 92.06 73 ARG B N 1
ATOM 1477 C CA . ARG B 1 73 ? 6.777 6.871 -8.578 1 92.06 73 ARG B CA 1
ATOM 1478 C C . ARG B 1 73 ? 5.484 7.641 -8.336 1 92.06 73 ARG B C 1
ATOM 1480 O O . ARG B 1 73 ? 4.59 7.648 -9.188 1 92.06 73 ARG B O 1
ATOM 1487 N N . ARG B 1 74 ? 5.414 8.156 -7.113 1 92 74 ARG B N 1
ATOM 1488 C CA . ARG B 1 74 ? 4.297 9.016 -6.738 1 92 74 ARG B CA 1
ATOM 1489 C C . ARG B 1 74 ? 4.793 10.367 -6.223 1 92 74 ARG B C 1
ATOM 1491 O O . ARG B 1 74 ? 5.715 10.422 -5.406 1 92 74 ARG B O 1
ATOM 1498 N N . GLU B 1 75 ? 4.223 11.391 -6.75 1 90.88 75 GLU B N 1
ATOM 1499 C CA . GLU B 1 75 ? 4.449 12.75 -6.277 1 90.88 75 GLU B CA 1
ATOM 1500 C C . GLU B 1 75 ? 3.139 13.43 -5.895 1 90.88 75 GLU B C 1
ATOM 1502 O O . GLU B 1 75 ? 2.189 13.445 -6.68 1 90.88 75 GLU B O 1
ATOM 1507 N N . LEU B 1 76 ? 3.193 13.875 -4.668 1 89 76 LEU B N 1
ATOM 1508 C CA . LEU B 1 76 ? 1.994 14.531 -4.16 1 89 76 LEU B CA 1
ATOM 1509 C C . LEU B 1 76 ? 2.34 15.859 -3.492 1 89 76 LEU B C 1
ATOM 1511 O O . LEU B 1 76 ? 3.404 15.992 -2.883 1 89 76 LEU B O 1
ATOM 1515 N N . THR B 1 77 ? 1.469 16.75 -3.705 1 89.94 77 THR B N 1
ATOM 1516 C CA . THR B 1 77 ? 1.563 18.031 -3.018 1 89.94 77 THR B CA 1
ATOM 1517 C C . THR B 1 77 ? 0.263 18.359 -2.287 1 89.94 77 THR B C 1
ATOM 1519 O O . THR B 1 77 ? -0.825 18.156 -2.83 1 89.94 77 THR B O 1
ATOM 1522 N N . VAL B 1 78 ? 0.438 18.766 -1.075 1 88 78 VAL B N 1
ATOM 1523 C CA . VAL B 1 78 ? -0.72 19.078 -0.246 1 88 78 VAL B CA 1
ATOM 1524 C C . VAL B 1 78 ? -0.536 20.453 0.388 1 88 78 VAL B C 1
ATOM 1526 O O . VAL B 1 78 ? 0.465 20.703 1.062 1 88 78 VAL B O 1
ATOM 1529 N N . SER B 1 79 ? -1.503 21.297 0.178 1 89.38 79 SER B N 1
ATOM 1530 C CA . SER B 1 79 ? -1.49 22.594 0.87 1 89.38 79 SER B CA 1
ATOM 1531 C C . SER B 1 79 ? -1.952 22.438 2.316 1 89.38 79 SER B C 1
ATOM 1533 O O . SER B 1 79 ? -3.01 21.859 2.58 1 89.38 79 SER B O 1
ATOM 1535 N N . LEU B 1 80 ? -1.11 22.969 3.189 1 90.25 80 LEU B N 1
ATOM 1536 C CA . LEU B 1 80 ? -1.44 22.859 4.605 1 90.25 80 LEU B CA 1
ATOM 1537 C C . LEU B 1 80 ? -2.391 23.984 5.023 1 90.25 80 LEU B C 1
ATOM 1539 O O . LEU B 1 80 ? -2.303 25.094 4.508 1 90.25 80 LEU B O 1
ATOM 1543 N N . PRO B 1 81 ? -3.238 23.609 5.922 1 86.38 81 PRO B N 1
ATOM 1544 C CA . PRO B 1 81 ? -4.09 24.688 6.453 1 86.38 81 PRO B CA 1
ATOM 1545 C C . PRO B 1 81 ? -3.297 25.766 7.176 1 86.38 81 PRO B C 1
ATOM 1547 O O . PRO B 1 81 ? -2.139 25.547 7.539 1 86.38 81 PRO B O 1
ATOM 1550 N N . GLU B 1 82 ? -4.027 26.844 7.387 1 86.94 82 GLU B N 1
ATOM 1551 C CA . GLU B 1 82 ? -3.365 28 7.98 1 86.94 82 GLU B CA 1
ATOM 1552 C C . GLU B 1 82 ? -2.91 27.703 9.406 1 86.94 82 GLU B C 1
ATOM 1554 O O . GLU B 1 82 ? -1.896 28.234 9.867 1 86.94 82 GLU B O 1
ATOM 1559 N N . ASP B 1 83 ? -3.6 26.906 10.078 1 90.06 83 ASP B N 1
ATOM 1560 C CA . ASP B 1 83 ? -3.305 26.656 11.484 1 90.06 83 ASP B CA 1
ATOM 1561 C C . ASP B 1 83 ? -2.324 25.484 11.641 1 90.06 83 ASP B C 1
ATOM 1563 O O . ASP B 1 83 ? -2.061 25.047 12.758 1 90.06 83 ASP B O 1
ATOM 1567 N N . ALA B 1 84 ? -1.79 25.016 10.586 1 93.19 84 ALA B N 1
ATOM 1568 C CA . ALA B 1 84 ? -0.828 23.906 10.633 1 93.19 84 ALA B CA 1
ATOM 1569 C C . ALA B 1 84 ? 0.575 24.422 10.945 1 93.19 84 ALA B C 1
ATOM 1571 O O . ALA B 1 84 ? 0.989 25.469 10.43 1 93.19 84 ALA B O 1
ATOM 1572 N N . ASP B 1 85 ? 1.291 23.75 11.797 1 94.25 85 ASP B N 1
ATOM 1573 C CA . ASP B 1 85 ? 2.703 24.016 12.055 1 94.25 85 ASP B CA 1
ATOM 1574 C C . ASP B 1 85 ? 3.594 23.203 11.109 1 94.25 85 ASP B C 1
ATOM 1576 O O . ASP B 1 85 ? 4.016 22.094 11.438 1 94.25 85 ASP B O 1
ATOM 1580 N N . GLY B 1 86 ? 3.912 23.719 9.984 1 93.12 86 GLY B N 1
ATOM 1581 C CA . GLY B 1 86 ? 4.684 23.047 8.945 1 93.12 86 GLY B CA 1
ATOM 1582 C C . GLY B 1 86 ? 6.098 22.703 9.383 1 93.12 86 GLY B C 1
ATOM 1583 O O . GLY B 1 86 ? 6.75 21.859 8.781 1 93.12 86 GLY B O 1
ATOM 1584 N N . ASP B 1 87 ? 6.609 23.344 10.438 1 93.81 87 ASP B N 1
ATOM 1585 C CA . ASP B 1 87 ? 7.98 23.125 10.898 1 93.81 87 ASP B CA 1
ATOM 1586 C C . ASP B 1 87 ? 8.07 21.922 11.828 1 93.81 87 ASP B C 1
ATOM 1588 O O . ASP B 1 87 ? 9.164 21.453 12.133 1 93.81 87 ASP B O 1
ATOM 1592 N N . ALA B 1 88 ? 6.98 21.422 12.25 1 95.44 88 ALA B N 1
ATOM 1593 C CA . ALA B 1 88 ? 6.988 20.344 13.25 1 95.44 88 ALA B CA 1
ATOM 1594 C C . ALA B 1 88 ? 6.402 19.062 12.68 1 95.44 88 ALA B C 1
ATOM 1596 O O . ALA B 1 88 ? 6.027 18.156 13.43 1 95.44 88 ALA B O 1
ATOM 1597 N N . VAL B 1 89 ? 6.355 18.953 11.422 1 96.06 89 VAL B N 1
ATOM 1598 C CA . VAL B 1 89 ? 5.762 17.797 10.758 1 96.06 89 VAL B CA 1
ATOM 1599 C C . VAL B 1 89 ? 6.609 16.562 11.016 1 96.06 89 VAL B C 1
ATOM 1601 O O . VAL B 1 89 ? 7.84 16.609 10.953 1 96.06 89 VAL B O 1
ATOM 1604 N N . GLU B 1 90 ? 5.969 15.469 11.352 1 96.25 90 GLU B N 1
ATOM 1605 C CA . GLU B 1 90 ? 6.602 14.164 11.539 1 96.25 90 GLU B CA 1
ATOM 1606 C C . GLU B 1 90 ? 6.012 13.125 10.594 1 96.25 90 GLU B C 1
ATOM 1608 O O . GLU B 1 90 ? 4.805 13.109 10.344 1 96.25 90 GLU B O 1
ATOM 1613 N N . THR B 1 91 ? 6.926 12.273 10.156 1 96.5 91 THR B N 1
ATOM 1614 C CA . THR B 1 91 ? 6.445 11.258 9.219 1 96.5 91 THR B CA 1
ATOM 1615 C C . THR B 1 91 ? 6.93 9.875 9.625 1 96.5 91 THR B C 1
ATOM 1617 O O . THR B 1 91 ? 7.984 9.734 10.25 1 96.5 91 THR B O 1
ATOM 1620 N N . ASP B 1 92 ? 6.176 8.938 9.352 1 95.5 92 ASP B N 1
ATOM 1621 C CA . ASP B 1 92 ? 6.5 7.52 9.477 1 95.5 92 ASP B CA 1
ATOM 1622 C C . ASP B 1 92 ? 5.898 6.715 8.328 1 95.5 92 ASP B C 1
ATOM 1624 O O . ASP B 1 92 ? 4.836 7.059 7.809 1 95.5 92 ASP B O 1
ATOM 1628 N N . ILE B 1 93 ? 6.652 5.668 7.957 1 96.06 93 ILE B N 1
ATOM 1629 C CA . ILE B 1 93 ? 6.105 4.812 6.91 1 96.06 93 ILE B CA 1
ATOM 1630 C C . ILE B 1 93 ? 6.254 3.348 7.312 1 96.06 93 ILE B C 1
ATOM 1632 O O . ILE B 1 93 ? 7.312 2.932 7.789 1 96.06 93 ILE B O 1
ATOM 1636 N N . ASP B 1 94 ? 5.188 2.652 7.195 1 94.25 94 ASP B N 1
ATOM 1637 C CA . ASP B 1 94 ? 5.125 1.228 7.504 1 94.25 94 ASP B CA 1
ATOM 1638 C C . ASP B 1 94 ? 4.098 0.519 6.629 1 94.25 94 ASP B C 1
ATOM 1640 O O . ASP B 1 94 ? 3.033 1.07 6.34 1 94.25 94 ASP B O 1
ATOM 1644 N N . ARG B 1 95 ? 4.523 -0.633 6.117 1 95.06 95 ARG B N 1
ATOM 1645 C CA . ARG B 1 95 ? 3.627 -1.476 5.328 1 95.06 95 ARG B CA 1
ATOM 1646 C C . ARG B 1 95 ? 3.039 -0.702 4.152 1 95.06 95 ARG B C 1
ATOM 1648 O O . ARG B 1 95 ? 1.848 -0.82 3.859 1 95.06 95 ARG B O 1
ATOM 1655 N N . GLY B 1 96 ? 3.842 0.124 3.607 1 95.44 96 GLY B N 1
ATOM 1656 C CA . GLY B 1 96 ? 3.441 0.871 2.426 1 95.44 96 GLY B CA 1
ATOM 1657 C C . GLY B 1 96 ? 2.451 1.98 2.729 1 95.44 96 GLY B C 1
ATOM 1658 O O . GLY B 1 96 ? 1.685 2.391 1.855 1 95.44 96 GLY B O 1
ATOM 1659 N N . VAL B 1 97 ? 2.396 2.334 4.035 1 96.25 97 VAL B N 1
ATOM 1660 C CA . VAL B 1 97 ? 1.511 3.418 4.445 1 96.25 97 VAL B CA 1
ATOM 1661 C C . VAL B 1 97 ? 2.328 4.543 5.078 1 96.25 97 VAL B C 1
ATOM 1663 O O . VAL B 1 97 ? 3.033 4.324 6.066 1 96.25 97 VAL B O 1
ATOM 1666 N N . LEU B 1 98 ? 2.176 5.707 4.523 1 95.94 98 LEU B N 1
ATOM 1667 C CA . LEU B 1 98 ? 2.816 6.895 5.074 1 95.94 98 LEU B CA 1
ATOM 1668 C C . LEU B 1 98 ? 1.879 7.625 6.031 1 95.94 98 LEU B C 1
ATOM 1670 O O . LEU B 1 98 ? 0.727 7.898 5.691 1 95.94 98 LEU B O 1
ATOM 1674 N N . GLU B 1 99 ? 2.357 7.859 7.168 1 96.5 99 GLU B N 1
ATOM 1675 C CA . GLU B 1 99 ? 1.656 8.727 8.109 1 96.5 99 GLU B CA 1
ATOM 1676 C C . GLU B 1 99 ? 2.385 10.055 8.289 1 96.5 99 GLU B C 1
ATOM 1678 O O . GLU B 1 99 ? 3.58 10.078 8.594 1 96.5 99 GLU B O 1
ATOM 1683 N N . VAL B 1 100 ? 1.688 11.094 8.078 1 95.62 100 VAL B N 1
ATOM 1684 C CA . VAL B 1 100 ? 2.209 12.445 8.266 1 95.62 100 VAL B CA 1
ATOM 1685 C C . VAL B 1 100 ? 1.446 13.141 9.391 1 95.62 100 VAL B C 1
ATOM 1687 O O . VAL B 1 100 ? 0.261 13.453 9.25 1 95.62 100 VAL B O 1
ATOM 1690 N N . THR B 1 101 ? 2.107 13.391 10.453 1 96.25 101 THR B N 1
ATOM 1691 C CA . THR B 1 101 ? 1.527 14.141 11.555 1 96.25 101 THR B CA 1
ATOM 1692 C C . THR B 1 101 ? 1.884 15.625 11.445 1 96.25 101 THR B C 1
ATOM 1694 O O . THR B 1 101 ? 3.061 15.977 11.367 1 96.25 101 THR B O 1
ATOM 1697 N N . ILE B 1 102 ? 0.853 16.438 11.492 1 95.69 102 ILE B N 1
ATOM 1698 C CA . ILE B 1 102 ? 1.011 17.875 11.328 1 95.69 102 ILE B CA 1
ATOM 1699 C C . ILE B 1 102 ? 0.411 18.609 12.531 1 95.69 102 ILE B C 1
ATOM 1701 O O . ILE B 1 102 ? -0.803 18.812 12.602 1 95.69 102 ILE B O 1
ATOM 1705 N N . PRO B 1 103 ? 1.244 19.047 13.43 1 96.62 103 PRO B N 1
ATOM 1706 C CA . PRO B 1 103 ? 0.731 19.781 14.586 1 96.62 103 PRO B CA 1
ATOM 1707 C C . PRO B 1 103 ? 0.05 21.094 14.195 1 96.62 103 PRO B C 1
ATOM 1709 O O . PRO B 1 103 ? 0.377 21.688 13.164 1 96.62 103 PRO B O 1
ATOM 1712 N N . LYS B 1 104 ? -0.944 21.469 15 1 93.75 104 LYS B N 1
ATOM 1713 C CA . LYS B 1 104 ? -1.599 22.766 14.836 1 93.75 104 LYS B CA 1
ATOM 1714 C C . LYS B 1 104 ? -0.875 23.844 15.633 1 93.75 104 LYS B C 1
ATOM 1716 O O . LYS B 1 104 ? -0.274 23.562 16.672 1 93.75 104 LYS B O 1
ATOM 1721 N N . LEU B 1 105 ? -0.996 25.078 15.016 1 91.62 105 LEU B N 1
ATOM 1722 C CA . LEU B 1 105 ? -0.391 26.203 15.711 1 91.62 105 LEU B CA 1
ATOM 1723 C C . LEU B 1 105 ? -1.167 26.547 16.984 1 91.62 105 LEU B C 1
ATOM 1725 O O . LEU B 1 105 ? -2.393 26.406 17.016 1 91.62 105 LEU B O 1
ATOM 1729 N N . ASP B 1 106 ? -0.502 26.703 18.156 1 78.81 106 ASP B N 1
ATOM 1730 C CA . ASP B 1 106 ? -1.138 27.125 19.406 1 78.81 106 ASP B CA 1
ATOM 1731 C C . ASP B 1 106 ? -1.8 28.5 19.25 1 78.81 106 ASP B C 1
ATOM 1733 O O . ASP B 1 106 ? -1.229 29.406 18.641 1 78.81 106 ASP B O 1
ATOM 1737 N N . ALA B 1 107 ? -3.119 28.547 19.172 1 62.75 107 ALA B N 1
ATOM 1738 C CA . ALA B 1 107 ? -3.812 29.828 19.156 1 62.75 107 ALA B CA 1
ATOM 1739 C C . ALA B 1 107 ? -3.234 30.781 20.188 1 62.75 107 ALA B C 1
ATOM 1741 O O . ALA B 1 107 ? -3.199 32 19.969 1 62.75 107 ALA B O 1
ATOM 1742 N N . THR B 1 108 ? -3.008 30.312 21.344 1 55.5 108 THR B N 1
ATOM 1743 C CA . THR B 1 108 ? -2.75 31.281 22.406 1 55.5 108 THR B CA 1
ATOM 1744 C C . THR B 1 108 ? -1.47 32.062 22.125 1 55.5 108 THR B C 1
ATOM 1746 O O . THR B 1 108 ? -1.246 33.125 22.703 1 55.5 108 THR B O 1
ATOM 1749 N N . ALA B 1 109 ? -0.627 31.562 21.359 1 52.88 109 ALA B N 1
ATOM 1750 C CA . ALA B 1 109 ? 0.607 32.344 21.312 1 52.88 109 ALA B CA 1
ATOM 175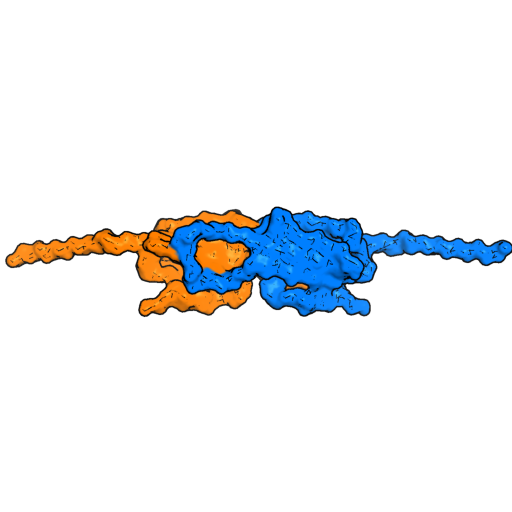1 C C . ALA B 1 109 ? 0.408 33.625 20.516 1 52.88 109 ALA B C 1
ATOM 1753 O O . ALA B 1 109 ? 1.379 34.281 20.109 1 52.88 109 ALA B O 1
ATOM 1754 N N . ILE B 1 110 ? -0.751 33.812 19.969 1 46.75 110 ILE B N 1
ATOM 1755 C CA . ILE B 1 110 ? -0.847 35.125 19.344 1 46.75 110 ILE B CA 1
ATOM 1756 C C . ILE B 1 110 ? -0.508 36.219 20.375 1 46.75 110 ILE B C 1
ATOM 1758 O O . ILE B 1 110 ? -1.179 36.312 21.406 1 46.75 110 ILE B O 1
ATOM 1762 N N . ASP B 1 111 ? 0.654 36.5 20.375 1 47.81 111 ASP B N 1
ATOM 1763 C CA . ASP B 1 111 ? 1.159 37.625 21.172 1 47.81 111 ASP B CA 1
ATOM 1764 C C . ASP B 1 111 ? 0.263 38.844 21.031 1 47.81 111 ASP B C 1
ATOM 1766 O O . ASP B 1 111 ? 0.093 39.375 19.922 1 47.81 111 ASP B O 1
ATOM 1770 N N . VAL B 1 112 ? -0.769 38.875 21.797 1 45.78 112 VAL B N 1
ATOM 1771 C CA . VAL B 1 112 ? -1.399 40.188 21.969 1 45.78 112 VAL B CA 1
ATOM 1772 C C . VAL B 1 112 ? -0.336 41.25 22.281 1 45.78 112 VAL B C 1
ATOM 1774 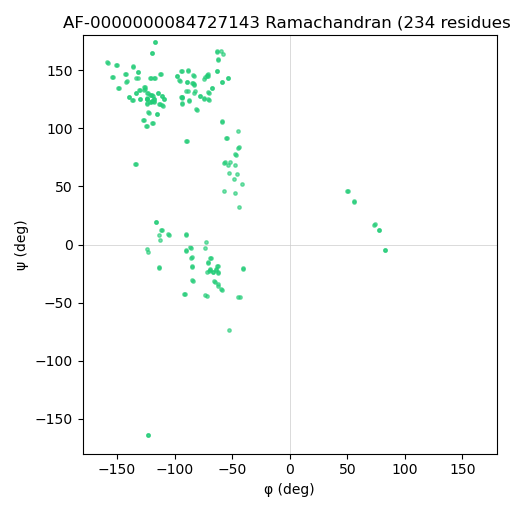O O . VAL B 1 112 ? 0.267 41.219 23.359 1 45.78 112 VAL B O 1
ATOM 1777 N N . VAL B 1 113 ? 0.466 41.531 21.344 1 45.41 113 VAL B N 1
ATOM 1778 C CA . VAL B 1 113 ? 1.255 42.75 21.562 1 45.41 113 VAL B CA 1
ATOM 1779 C C . VAL B 1 113 ? 0.325 43.938 21.812 1 45.41 113 VAL B C 1
ATOM 1781 O O . VAL B 1 113 ? -0.424 44.344 20.922 1 45.41 113 VAL B O 1
ATOM 1784 N N . ASP B 1 114 ? -0.319 43.969 22.969 1 42.53 114 ASP B N 1
ATOM 1785 C CA . ASP B 1 114 ? -0.898 45.25 23.391 1 42.53 114 ASP B CA 1
ATOM 1786 C C . ASP B 1 114 ? 0.109 46.406 23.25 1 42.53 114 ASP B C 1
ATOM 1788 O O . ASP B 1 114 ? 1.183 46.344 23.844 1 42.53 114 ASP B O 1
ATOM 1792 N N . GLU B 1 115 ? 0.297 46.875 22 1 40.19 115 GLU B N 1
ATOM 1793 C CA . GLU B 1 115 ? 0.943 48.188 21.875 1 40.19 115 GLU B CA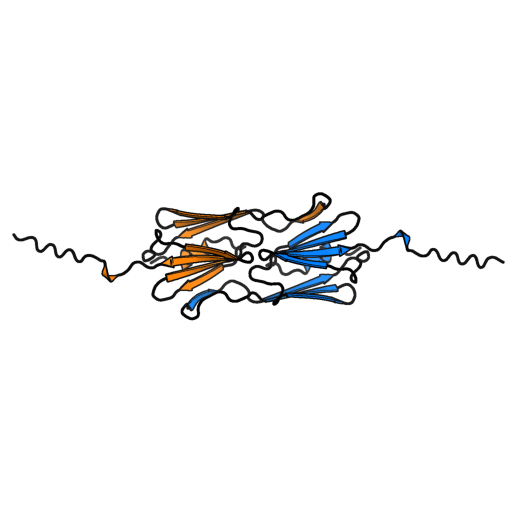 1
ATOM 1794 C C . GLU B 1 115 ? 0.335 49.188 22.844 1 40.19 115 GLU B C 1
ATOM 1796 O O . GLU B 1 115 ? -0.81 49.625 22.672 1 40.19 115 GLU B O 1
ATOM 1801 N N . ASP B 1 116 ? 0.361 49 24.156 1 41.16 116 ASP B N 1
ATOM 1802 C CA . ASP B 1 116 ? 0.247 50.188 25 1 41.16 116 ASP B CA 1
ATOM 1803 C C . ASP B 1 116 ? 1.179 51.281 24.531 1 41.16 116 ASP B C 1
ATOM 1805 O O . ASP B 1 116 ? 2.396 51.188 24.703 1 41.16 116 ASP B O 1
ATOM 1809 N N . GLY B 1 117 ? 1.312 51.594 23.203 1 38.62 117 GLY B N 1
ATOM 1810 C CA . GLY B 1 117 ? 1.905 52.875 22.891 1 38.62 117 GLY B CA 1
ATOM 1811 C C . GLY B 1 117 ? 1.351 54 23.75 1 38.62 117 GLY B C 1
ATOM 1812 O O . GLY B 1 117 ? 0.135 54.188 23.812 1 38.62 117 GLY B O 1
ATOM 1813 N N . ALA B 1 118 ? 2.064 54.375 24.844 1 44.06 118 ALA B N 1
ATOM 1814 C CA . ALA B 1 118 ? 2.277 55.562 25.656 1 44.06 118 ALA B CA 1
ATOM 1815 C C . ALA B 1 118 ? 2.416 56.812 24.766 1 44.06 118 ALA B C 1
ATOM 1817 O O . ALA B 1 118 ? 3.32 56.875 23.938 1 44.06 118 ALA B O 1
ATOM 1818 N N . THR B 1 119 ? 1.581 57.312 23.734 1 30.59 119 THR B N 1
ATOM 1819 C CA . THR B 1 119 ? 1.43 58.75 23.797 1 30.59 119 THR B CA 1
ATOM 1820 C C . THR B 1 119 ? 0.47 59.156 24.922 1 30.59 119 THR B C 1
ATOM 1822 O O . THR B 1 119 ? -0.509 58.438 25.172 1 30.59 119 THR B O 1
#

Sequence (238 aa):
MAGIRDALRELPSDVFYDLLADEDAYLLVVDLPGVSATTLDVTVDSGTLHIDATRELTHPDDFEYVEENRPDRRELTVSLPEDADGDAVETDIDRGVLEVTIPKLDATAIDVVDEDGATMAGIRDALRELPSDVFYDLLADEDAYLLVVDLPGVSATTLDVTVDSGTLHIDATRELTHPDDFEYVEENRPDRRELTVSLPEDADGDAVETDIDRGVLEVTIPKLDATAIDVVDEDGAT

Radius of gyration: 24.36 Å; Cα contacts (8 Å, |Δi|>4): 488; chains: 2; bounding box: 28×116×55 Å